Protein AF-A0A938KR65-F1 (afdb_monomer_lite)

Secondary structure (DSSP, 8-state):
--S-EEEEETTTTEEEEEEE-SSEEEEEEE----SSS--EEEEES-GGGHHHHTTTPPEEEEHHHHHHHHHTT--TT--TTTEEEEE-SPPPHHHHHHHHHHHT-TTPPP-SSEE--SS--SSTTHHHHHHHHHHHHHHGGGSS---EEEEEES--HHHHHHHHHHHHHHHHHHHHHS--S----S----SS-SEEHHHHHHH----TTS----EEEEE-SSEEEEEEE--TT-GGGGTSSTTS----HHHHHHHHHHHHHHHHHHTSS-TTSEEEEEEEEEEEEE-S---TT-EEEEEEEESS--BTTEEEEEEEEEETTEEEEEEEEEEEEEE--

Radius of gyration: 32.06 Å; chains: 1; bounding box: 65×46×86 Å

Sequence (337 aa):
LTEHFHFEDELKGTEIDLLPDSDYRVSVLIDFDSKALGRQHARMDSLSTFAKEIAPCRTFCFLHELETMYNHKLIQGGDLNNALVFIENPVAEEHWDNLRTMFGHPNLQFQNAGVLNHKDLYFDNEPARHKLLDVVGDFTLIGRRLKAHAIAHKPGHSSNAAFALAFRKFVLAQEKTKPSKPTSKSINLPSETVFDATQIMQFLPHRYPFLLVDKIVEISDQHVVGIKNVSINEGFFQGHFPGNPVMPGVLTIEALAQAGGVLCLNLMDDPGGYWTYFTRIDKVKFKGKVLPGDTLVLRLKLIEPIRRGICRMEAQAYVQDQKVVEAELMAQLVKKS

Structure (mmCIF, N/CA/C/O backbone):
data_AF-A0A938KR65-F1
#
_entry.id   AF-A0A938KR65-F1
#
loop_
_atom_site.group_PDB
_atom_site.id
_atom_site.type_symbol
_atom_site.label_atom_id
_atom_site.label_alt_id
_atom_site.label_comp_id
_atom_site.label_asym_id
_atom_site.label_entity_id
_atom_site.label_seq_id
_atom_site.pdbx_PDB_ins_code
_atom_site.Cartn_x
_atom_site.Cartn_y
_atom_site.Cartn_z
_atom_site.occupancy
_atom_site.B_iso_or_equiv
_atom_site.auth_seq_id
_atom_site.auth_comp_id
_atom_site.auth_asym_id
_atom_site.auth_atom_id
_atom_site.pdbx_PDB_model_num
ATOM 1 N N . LEU A 1 1 ? -3.914 11.256 -9.377 1.00 81.88 1 LEU A N 1
ATOM 2 C CA . LEU A 1 1 ? -3.159 12.515 -9.209 1.00 81.88 1 LEU A CA 1
ATOM 3 C C . LEU A 1 1 ? -4.174 13.650 -9.080 1.00 81.88 1 LEU A C 1
ATOM 5 O O . LEU A 1 1 ? -5.204 13.543 -9.728 1.00 81.88 1 LEU A O 1
ATOM 9 N N . THR A 1 2 ? -3.968 14.650 -8.216 1.00 81.62 2 THR A N 1
ATOM 10 C CA . THR A 1 2 ? -4.950 15.743 -7.998 1.00 81.62 2 THR A CA 1
ATOM 11 C C . THR A 1 2 ? -4.538 17.081 -8.599 1.00 81.62 2 THR A C 1
ATOM 13 O O . THR A 1 2 ? -5.393 17.932 -8.797 1.00 81.62 2 THR A O 1
ATOM 16 N N . GLU A 1 3 ? -3.257 17.260 -8.898 1.00 86.81 3 GLU A N 1
ATOM 17 C CA . GLU A 1 3 ? -2.705 18.460 -9.525 1.00 86.81 3 GLU A CA 1
ATOM 18 C C . GLU A 1 3 ? -1.660 18.061 -10.563 1.00 86.81 3 GLU A C 1
ATOM 20 O O . GLU A 1 3 ? -1.137 16.950 -10.511 1.00 86.81 3 GLU A O 1
ATOM 25 N N . HIS A 1 4 ? -1.387 18.944 -11.516 1.00 93.62 4 HIS A N 1
ATOM 26 C CA . HIS A 1 4 ? -0.359 18.722 -12.528 1.00 93.62 4 HIS A CA 1
ATOM 27 C C . HIS A 1 4 ? 1.023 18.591 -11.876 1.00 93.62 4 HIS A C 1
ATOM 29 O O . HIS A 1 4 ? 1.352 19.318 -10.939 1.00 93.62 4 HIS A O 1
ATOM 35 N N . PHE A 1 5 ? 1.814 17.636 -12.357 1.00 94.94 5 PHE A N 1
ATOM 36 C CA . PHE A 1 5 ? 3.215 17.491 -11.986 1.00 94.94 5 PHE A CA 1
ATOM 37 C C . PHE A 1 5 ? 4.060 17.472 -13.250 1.00 94.94 5 PHE A C 1
ATOM 39 O O . PHE A 1 5 ? 3.813 16.655 -14.133 1.00 94.94 5 PHE A O 1
ATOM 46 N N . HIS A 1 6 ? 5.057 18.343 -13.292 1.00 97.00 6 HIS A N 1
ATOM 47 C CA . HIS A 1 6 ? 5.957 18.506 -14.420 1.00 97.00 6 HIS A CA 1
ATOM 48 C C . HIS A 1 6 ? 7.381 18.120 -14.019 1.00 97.00 6 HIS A C 1
ATOM 50 O O . HIS A 1 6 ? 7.825 18.392 -12.898 1.00 97.00 6 HIS A O 1
ATOM 56 N N . PHE A 1 7 ? 8.088 17.481 -14.942 1.00 97.25 7 PHE A N 1
ATOM 57 C CA . PHE A 1 7 ? 9.484 17.104 -14.806 1.00 97.25 7 PHE A CA 1
ATOM 58 C C . PHE A 1 7 ? 10.212 17.345 -16.120 1.00 97.25 7 PHE A C 1
ATOM 60 O O . PHE A 1 7 ? 9.745 16.913 -17.172 1.00 97.25 7 PHE A O 1
ATOM 67 N N . GLU A 1 8 ? 11.397 17.931 -16.022 1.00 96.31 8 GLU A N 1
ATOM 68 C CA . GLU A 1 8 ? 12.258 18.218 -17.159 1.00 96.31 8 GLU A CA 1
ATOM 69 C C . GLU A 1 8 ? 13.685 17.726 -16.883 1.00 96.31 8 GLU A C 1
ATOM 71 O O . GLU A 1 8 ? 14.222 17.882 -15.783 1.00 96.31 8 GLU A O 1
ATOM 76 N N . ASP A 1 9 ? 14.290 17.112 -17.896 1.00 93.81 9 ASP A N 1
ATOM 77 C CA . ASP A 1 9 ? 15.713 16.790 -17.973 1.00 93.81 9 ASP A CA 1
ATOM 78 C C . ASP A 1 9 ? 16.316 17.608 -19.121 1.00 93.81 9 ASP A C 1
ATOM 80 O O . ASP A 1 9 ? 16.368 17.153 -20.268 1.00 93.81 9 ASP A O 1
ATOM 84 N N . GLU A 1 10 ? 16.749 18.834 -18.808 1.00 90.81 10 GLU A N 1
ATOM 85 C CA . GLU A 1 10 ? 17.265 19.816 -19.777 1.00 90.81 10 GLU A CA 1
ATOM 86 C C . GLU A 1 10 ? 18.423 19.261 -20.623 1.00 90.81 10 GLU A C 1
ATOM 88 O O . GLU A 1 10 ? 18.543 19.572 -21.806 1.00 90.81 10 GLU A O 1
ATOM 93 N N . LEU A 1 11 ? 19.262 18.392 -20.041 1.00 89.81 11 LEU A N 1
ATOM 94 C CA . LEU A 1 11 ? 20.417 17.812 -20.733 1.00 89.81 11 LEU A CA 1
ATOM 95 C C . LEU A 1 11 ? 20.002 16.877 -21.870 1.00 89.81 11 LEU A C 1
ATOM 97 O O . LEU A 1 11 ? 20.731 16.736 -22.851 1.00 89.81 11 LEU A O 1
ATOM 101 N N . LYS A 1 12 ? 18.855 16.210 -21.723 1.00 87.62 12 LYS A N 1
ATOM 102 C CA . LYS A 1 12 ? 18.331 15.250 -22.704 1.00 87.62 12 LYS A CA 1
ATOM 103 C C . LYS A 1 12 ? 17.139 15.794 -23.487 1.00 87.62 12 LYS A C 1
ATOM 105 O O . LYS A 1 12 ? 16.706 15.158 -24.448 1.00 87.62 12 LYS A O 1
ATOM 110 N N . GLY A 1 13 ? 16.623 16.959 -23.095 1.00 90.94 13 GLY A N 1
ATOM 111 C CA . GLY A 1 13 ? 15.390 17.532 -23.628 1.00 90.94 13 GLY A CA 1
ATOM 112 C C . GLY A 1 13 ? 14.172 16.646 -23.366 1.00 90.94 13 GLY A C 1
ATOM 113 O O . GLY A 1 13 ? 13.245 16.643 -24.176 1.00 90.94 13 GLY A O 1
ATOM 114 N N . THR A 1 14 ? 14.207 15.834 -22.301 1.00 94.69 14 THR A N 1
ATOM 115 C CA . THR A 1 14 ? 13.075 14.991 -21.902 1.00 94.69 14 THR A CA 1
ATOM 116 C C . THR A 1 14 ? 12.132 15.810 -21.037 1.00 94.69 14 THR A C 1
ATOM 118 O O . THR A 1 14 ? 12.554 16.378 -20.034 1.00 94.69 14 THR A O 1
ATOM 121 N N . GLU A 1 15 ? 10.850 15.786 -21.373 1.00 97.00 15 GLU A N 1
ATOM 122 C CA . GLU A 1 15 ? 9.790 16.432 -20.603 1.00 97.00 15 GLU A CA 1
ATOM 123 C C . GLU A 1 15 ? 8.719 15.393 -20.274 1.00 97.00 15 GLU A C 1
ATOM 125 O O . GLU A 1 15 ? 8.319 14.604 -21.134 1.00 97.00 15 GLU A O 1
ATOM 130 N N . ILE A 1 16 ? 8.289 15.339 -19.016 1.00 97.88 16 ILE A N 1
ATOM 131 C CA . ILE A 1 16 ? 7.252 14.419 -18.557 1.00 97.88 16 ILE A CA 1
ATOM 132 C C . ILE A 1 16 ? 6.238 15.184 -17.717 1.00 97.88 16 ILE A C 1
ATOM 134 O O . ILE A 1 16 ? 6.513 15.578 -16.582 1.00 97.88 16 ILE A O 1
ATOM 138 N N . ASP A 1 17 ? 5.026 15.284 -18.246 1.00 97.56 17 ASP A N 1
ATOM 139 C CA . ASP A 1 17 ? 3.873 15.815 -17.541 1.00 97.56 17 ASP A CA 1
ATOM 140 C C . ASP A 1 17 ? 2.977 14.688 -17.048 1.00 97.56 17 ASP A C 1
ATOM 142 O O . ASP A 1 17 ? 2.632 13.755 -17.776 1.00 97.56 17 ASP A O 1
ATOM 146 N N . LEU A 1 18 ? 2.534 14.799 -15.801 1.00 96.69 18 LEU A N 1
ATOM 147 C CA . LEU A 1 18 ? 1.406 14.040 -15.295 1.00 96.69 18 LEU A CA 1
ATOM 148 C C . LEU A 1 18 ? 0.221 14.970 -15.081 1.00 96.69 18 LEU A C 1
ATOM 150 O O . LEU A 1 18 ? 0.250 15.855 -14.224 1.00 96.69 18 LEU A O 1
ATOM 154 N N . LEU A 1 19 ? -0.859 14.704 -15.802 1.00 95.81 19 LEU A N 1
ATOM 155 C CA . LEU A 1 19 ? -2.131 15.390 -15.644 1.00 95.81 19 LEU A CA 1
ATOM 156 C C . LEU A 1 19 ? -3.096 14.540 -14.800 1.00 95.81 19 LEU A C 1
ATOM 158 O O . LEU A 1 19 ? -3.098 13.308 -14.914 1.00 95.81 19 LEU A O 1
ATOM 162 N N . PRO A 1 20 ? -3.929 15.155 -13.941 1.00 94.06 20 PRO A N 1
ATOM 163 C CA . PRO A 1 20 ? -5.003 14.453 -13.249 1.00 94.06 20 PRO A CA 1
ATOM 164 C C . PRO A 1 20 ? -5.938 13.735 -14.230 1.00 94.06 20 PRO A C 1
ATOM 166 O O . PRO A 1 20 ? -6.568 14.363 -15.074 1.00 94.06 20 PRO A O 1
ATOM 169 N N . ASP A 1 21 ? -6.059 12.418 -14.085 1.00 92.62 21 ASP A N 1
ATOM 170 C CA . ASP A 1 21 ? -7.023 11.599 -14.818 1.00 92.62 21 ASP A CA 1
ATOM 171 C C . ASP A 1 21 ? -7.549 10.499 -13.881 1.00 92.62 21 ASP A C 1
ATOM 173 O O . ASP A 1 21 ? -6.889 10.086 -12.919 1.00 92.62 21 ASP A O 1
ATOM 177 N N . SER A 1 22 ? -8.776 10.063 -14.138 1.00 89.56 22 SER A N 1
ATOM 178 C CA . SER A 1 22 ? -9.441 8.964 -13.442 1.00 89.56 22 SER A CA 1
ATOM 179 C C . SER A 1 22 ? -8.881 7.585 -13.816 1.00 89.56 22 SER A C 1
ATOM 181 O O . SER A 1 22 ? -8.959 6.665 -12.991 1.00 89.56 22 SER A O 1
ATOM 183 N N . ASP A 1 23 ? -8.286 7.463 -15.008 1.00 91.81 23 ASP A N 1
ATOM 184 C CA . ASP A 1 23 ? -7.662 6.242 -15.527 1.00 91.81 23 ASP A CA 1
ATOM 185 C C . ASP A 1 23 ? -6.138 6.411 -15.707 1.00 91.81 23 ASP A C 1
ATOM 187 O O . ASP A 1 23 ? -5.579 7.489 -15.490 1.00 91.81 23 ASP A O 1
ATOM 191 N N . TYR A 1 24 ? -5.439 5.328 -16.051 1.00 94.94 24 TYR A N 1
ATOM 192 C CA . TYR A 1 24 ? -4.025 5.356 -16.415 1.00 94.94 24 TYR A CA 1
ATOM 193 C C . TYR A 1 24 ? -3.867 5.489 -17.928 1.00 94.94 24 TYR A C 1
ATOM 195 O O . TYR A 1 24 ? -4.094 4.531 -18.672 1.00 94.94 24 TYR A O 1
ATOM 203 N N . ARG A 1 25 ? -3.444 6.677 -18.364 1.00 97.12 25 ARG A N 1
ATOM 204 C CA . ARG A 1 25 ? -3.176 6.993 -19.769 1.00 97.12 25 ARG A CA 1
ATOM 205 C C . ARG A 1 25 ? -1.721 7.354 -19.959 1.00 97.12 25 ARG A C 1
ATOM 207 O O . ARG A 1 25 ? -1.133 8.016 -19.107 1.00 97.12 25 ARG A O 1
ATOM 214 N N . VAL A 1 26 ? -1.154 6.960 -21.090 1.00 98.00 26 VAL A N 1
ATOM 215 C CA . VAL A 1 26 ? 0.221 7.312 -21.452 1.00 98.00 26 VAL A CA 1
ATOM 216 C C . VAL A 1 26 ? 0.241 7.785 -22.895 1.00 98.00 26 VAL A C 1
ATOM 218 O O . VAL A 1 26 ? -0.332 7.148 -23.776 1.00 98.00 26 VAL A O 1
ATOM 221 N N . SER A 1 27 ? 0.875 8.920 -23.142 1.00 98.31 27 SER A N 1
ATOM 222 C CA . SER A 1 27 ? 1.167 9.455 -24.465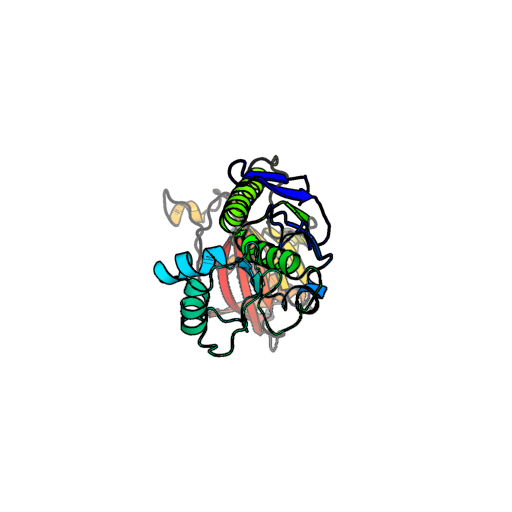 1.00 98.31 27 SER A CA 1
ATOM 223 C C . SER A 1 27 ? 2.658 9.710 -24.550 1.00 98.31 27 SER A C 1
ATOM 225 O O . SER A 1 27 ? 3.239 10.316 -23.656 1.00 98.31 27 SER A O 1
ATOM 227 N N . VAL A 1 28 ? 3.278 9.209 -25.607 1.00 98.06 28 VAL A N 1
ATOM 228 C CA . VAL A 1 28 ? 4.705 9.356 -25.857 1.00 98.06 28 VAL A CA 1
ATOM 229 C C . VAL A 1 28 ? 4.893 10.047 -27.191 1.00 98.06 28 VAL A C 1
ATOM 231 O O . VAL A 1 28 ? 4.309 9.630 -28.192 1.00 98.06 28 VAL A O 1
ATOM 234 N N . LEU A 1 29 ? 5.729 11.080 -27.197 1.00 97.06 29 LEU A N 1
ATOM 235 C CA . LEU A 1 29 ? 6.252 11.709 -28.398 1.00 97.06 29 LEU A CA 1
ATOM 236 C C . LEU A 1 29 ? 7.754 11.457 -28.454 1.00 97.06 29 LEU A C 1
ATOM 238 O O . LEU A 1 29 ? 8.488 11.817 -27.535 1.00 97.06 29 LEU A O 1
ATOM 242 N N . ILE A 1 30 ? 8.209 10.846 -29.541 1.00 94.62 30 ILE A N 1
ATOM 243 C CA . ILE A 1 30 ? 9.630 10.633 -29.806 1.00 94.62 30 ILE A CA 1
ATOM 244 C C . ILE A 1 30 ? 10.087 11.529 -30.948 1.00 94.62 30 ILE A C 1
ATOM 246 O O . ILE A 1 30 ? 9.367 11.733 -31.927 1.00 94.62 30 ILE A O 1
ATOM 250 N N . ASP A 1 31 ? 11.298 12.049 -30.809 1.00 90.62 31 ASP A N 1
ATOM 251 C CA . ASP A 1 31 ? 11.992 12.814 -31.835 1.00 90.62 31 ASP A CA 1
ATOM 252 C C . ASP A 1 31 ? 13.490 12.543 -31.681 1.00 90.62 31 ASP A C 1
ATOM 254 O O . ASP A 1 31 ? 14.117 13.016 -30.731 1.00 90.62 31 ASP A O 1
ATOM 258 N N . PHE A 1 32 ? 14.020 11.717 -32.580 1.00 84.69 32 PHE A N 1
ATOM 259 C CA . PHE A 1 32 ? 15.417 11.283 -32.583 1.00 84.69 32 PHE A CA 1
ATOM 260 C C . PHE A 1 32 ? 16.311 12.168 -33.459 1.00 84.69 32 PHE A C 1
ATOM 262 O O . PHE A 1 32 ? 17.468 11.819 -33.649 1.00 84.69 32 PHE A O 1
ATOM 269 N N . ASP A 1 33 ? 15.783 13.274 -34.007 1.00 82.25 33 ASP A N 1
ATOM 270 C CA . ASP A 1 33 ? 16.482 14.118 -34.993 1.00 82.25 33 ASP A CA 1
ATOM 271 C C . ASP A 1 33 ? 17.103 13.297 -36.143 1.00 82.25 33 ASP A C 1
ATOM 273 O O . ASP A 1 33 ? 18.178 13.593 -36.658 1.00 82.25 33 ASP A O 1
ATOM 277 N N . SER A 1 34 ? 16.419 12.212 -36.523 1.00 83.19 34 SER A N 1
ATOM 278 C CA . SER A 1 34 ? 16.922 11.238 -37.482 1.00 83.19 34 SER A CA 1
ATOM 279 C C . SER A 1 34 ? 16.187 11.321 -38.810 1.00 83.19 34 SER A C 1
ATOM 281 O O . SER A 1 34 ? 14.964 11.469 -38.871 1.00 83.19 34 SER A O 1
ATOM 283 N N . LYS A 1 35 ? 16.932 11.134 -39.903 1.00 79.75 35 LYS A N 1
ATOM 284 C CA . LYS A 1 35 ? 16.353 11.005 -41.251 1.00 79.75 35 LYS A CA 1
ATOM 285 C C . LYS A 1 35 ? 15.607 9.685 -41.444 1.00 79.75 35 LYS A C 1
ATOM 287 O O . LYS A 1 35 ? 14.688 9.626 -42.255 1.00 79.75 35 LYS A O 1
ATOM 292 N N . ALA A 1 36 ? 16.011 8.637 -40.723 1.00 81.81 36 ALA A N 1
ATOM 293 C CA . ALA A 1 36 ? 15.408 7.309 -40.818 1.00 81.81 36 ALA A CA 1
ATOM 294 C C . ALA A 1 36 ? 14.208 7.141 -39.881 1.00 81.81 36 ALA A C 1
ATOM 296 O O . ALA A 1 36 ? 13.259 6.435 -40.219 1.00 81.81 36 ALA A O 1
ATOM 297 N N . LEU A 1 37 ? 14.239 7.804 -38.721 1.00 85.88 37 LEU A N 1
ATOM 298 C CA . LEU A 1 37 ? 13.161 7.770 -37.741 1.00 85.88 37 LEU A CA 1
ATOM 299 C C . LEU A 1 37 ? 12.679 9.190 -37.439 1.00 85.88 37 LEU A C 1
ATOM 301 O O . LEU A 1 37 ? 13.224 9.889 -36.585 1.00 85.88 37 LEU A O 1
ATOM 305 N N . GLY A 1 38 ? 11.635 9.598 -38.160 1.00 85.88 38 GLY A N 1
ATOM 306 C CA . GLY A 1 38 ? 10.984 10.885 -37.946 1.00 85.88 38 GLY A CA 1
ATOM 307 C C . GLY A 1 38 ? 10.236 10.963 -36.614 1.00 85.88 38 GLY A C 1
ATOM 308 O O . GLY A 1 38 ? 10.169 10.009 -35.836 1.00 85.88 38 GLY A O 1
ATOM 309 N N . ARG A 1 39 ? 9.610 12.116 -36.371 1.00 92.62 39 ARG A N 1
ATOM 310 C CA . ARG A 1 39 ? 8.759 12.322 -35.195 1.00 92.62 39 ARG A CA 1
ATOM 311 C C . ARG A 1 39 ? 7.589 11.352 -35.207 1.00 92.62 39 ARG A C 1
ATOM 313 O O . ARG A 1 39 ? 6.842 11.287 -36.182 1.00 92.62 39 ARG A O 1
ATOM 320 N N . GLN A 1 40 ? 7.401 10.643 -34.104 1.00 95.19 40 GLN A N 1
ATOM 321 C CA . GLN A 1 40 ? 6.292 9.711 -33.947 1.00 95.19 40 GLN A CA 1
ATOM 322 C C . GLN A 1 40 ? 5.606 9.913 -32.604 1.00 95.19 40 GLN A C 1
ATOM 324 O O . GLN A 1 40 ? 6.202 10.361 -31.625 1.00 95.19 40 GLN A O 1
ATOM 329 N N . HIS A 1 41 ? 4.332 9.541 -32.570 1.00 96.62 41 HIS A N 1
ATOM 330 C CA . HIS A 1 41 ? 3.504 9.596 -31.381 1.00 96.62 41 HIS A CA 1
ATOM 331 C C . HIS A 1 41 ? 2.822 8.247 -31.156 1.00 96.62 41 HIS A C 1
ATOM 333 O O . HIS A 1 41 ? 2.364 7.605 -32.106 1.00 96.62 41 HIS A O 1
ATOM 339 N N . ALA A 1 42 ? 2.721 7.835 -29.897 1.00 97.81 42 ALA A N 1
ATOM 340 C CA . ALA A 1 42 ? 1.938 6.685 -29.469 1.00 97.81 42 ALA A CA 1
ATOM 341 C C . ALA A 1 42 ? 1.123 7.039 -28.226 1.00 97.81 42 ALA A C 1
ATOM 343 O O . ALA A 1 42 ? 1.581 7.779 -27.359 1.00 97.81 42 ALA A O 1
ATOM 344 N N . ARG A 1 43 ? -0.081 6.476 -28.126 1.00 97.50 43 ARG A N 1
ATOM 345 C CA . ARG A 1 43 ? -0.983 6.691 -26.997 1.00 97.50 43 ARG A CA 1
ATOM 346 C C . ARG A 1 43 ? -1.643 5.387 -26.578 1.00 97.50 43 ARG A C 1
ATOM 348 O O . ARG A 1 43 ? -2.027 4.584 -27.423 1.00 97.50 43 ARG A O 1
ATOM 355 N N . MET A 1 44 ? -1.787 5.222 -25.270 1.00 97.19 44 MET A N 1
ATOM 356 C CA . MET A 1 44 ? -2.557 4.169 -24.623 1.00 97.19 44 MET A CA 1
ATOM 357 C C . MET A 1 44 ? -3.573 4.831 -23.691 1.00 97.19 44 MET A C 1
ATOM 359 O O . MET A 1 44 ? -3.191 5.524 -22.747 1.00 97.19 44 MET A O 1
ATOM 363 N N . ASP A 1 45 ? -4.861 4.621 -23.962 1.00 93.62 45 ASP A N 1
ATOM 364 C CA . ASP A 1 45 ? -5.966 5.209 -23.190 1.00 93.62 45 ASP A CA 1
ATOM 365 C C . ASP A 1 45 ? -6.386 4.384 -21.973 1.00 93.62 45 ASP A C 1
ATOM 367 O O . ASP A 1 45 ? -7.072 4.894 -21.089 1.00 93.62 45 ASP A O 1
ATOM 371 N N . SER A 1 46 ? -6.013 3.106 -21.944 1.00 92.44 46 SER A N 1
ATOM 372 C CA . SER A 1 46 ? -6.299 2.200 -20.840 1.00 92.44 46 SER A CA 1
ATOM 373 C C . SER A 1 46 ? -5.298 1.054 -20.836 1.00 92.44 46 SER A C 1
ATOM 375 O O . SER A 1 46 ? -4.928 0.531 -21.886 1.00 92.44 46 SER A O 1
ATOM 377 N N . LEU A 1 47 ? -4.924 0.585 -19.645 1.00 92.12 47 LEU A N 1
ATOM 378 C CA . LEU A 1 47 ? -4.048 -0.580 -19.495 1.00 92.12 47 LEU A CA 1
ATOM 379 C C . LEU A 1 47 ? -4.663 -1.867 -20.084 1.00 92.12 47 LEU A C 1
ATOM 381 O O . LEU A 1 47 ? -3.944 -2.819 -20.374 1.00 92.12 47 LEU A O 1
ATOM 385 N N . SER A 1 48 ? -5.983 -1.901 -20.289 1.00 94.50 48 SER A N 1
ATOM 386 C CA . SER A 1 48 ? -6.679 -3.036 -20.910 1.00 94.50 48 SER A CA 1
ATOM 387 C C . SER A 1 48 ? -6.226 -3.323 -22.349 1.00 94.50 48 SER A C 1
ATOM 389 O O . SER A 1 48 ? -6.247 -4.483 -22.761 1.00 94.50 48 SER A O 1
ATOM 391 N N . THR A 1 49 ? -5.762 -2.315 -23.099 1.00 94.75 49 THR A N 1
ATOM 392 C CA . THR A 1 49 ? -5.273 -2.499 -24.478 1.00 94.75 49 THR A CA 1
ATOM 393 C C . THR A 1 49 ? -3.777 -2.815 -24.555 1.00 94.75 49 THR A C 1
ATOM 395 O O . THR A 1 49 ? -3.297 -3.225 -25.613 1.00 94.75 49 THR A O 1
ATOM 398 N N . PHE A 1 50 ? -3.043 -2.721 -23.437 1.00 96.38 50 PHE A N 1
ATOM 399 C CA . PHE A 1 50 ? -1.583 -2.880 -23.378 1.00 96.38 50 PHE A CA 1
ATOM 400 C C . PHE A 1 50 ? -1.089 -4.167 -24.048 1.00 96.38 50 PHE A C 1
ATOM 402 O O . PHE A 1 50 ? -0.200 -4.125 -24.897 1.00 96.38 50 PHE A O 1
ATOM 409 N N . ALA A 1 51 ? -1.691 -5.309 -23.700 1.00 97.19 51 ALA A N 1
ATOM 410 C CA . ALA A 1 51 ? -1.254 -6.618 -24.185 1.00 97.19 51 ALA A CA 1
ATOM 411 C C . ALA A 1 51 ? -1.365 -6.761 -25.712 1.00 97.19 51 ALA A C 1
ATOM 413 O O . ALA A 1 51 ? -0.568 -7.466 -26.323 1.00 97.19 51 ALA A O 1
ATOM 414 N N . LYS A 1 52 ? -2.347 -6.092 -26.323 1.00 96.06 52 LYS A N 1
ATOM 415 C CA . LYS A 1 52 ? -2.615 -6.174 -27.762 1.00 96.06 52 LYS A CA 1
ATOM 416 C C . LYS A 1 52 ? -1.854 -5.111 -28.551 1.00 96.06 52 LYS A C 1
ATOM 418 O O . LYS A 1 52 ? -1.383 -5.389 -29.646 1.00 96.06 52 LYS A O 1
ATOM 423 N N . GLU A 1 53 ? -1.773 -3.896 -28.019 1.00 95.88 53 GLU A N 1
ATOM 424 C CA . GLU A 1 53 ? -1.374 -2.716 -28.793 1.00 95.88 53 GLU A CA 1
ATOM 425 C C . GLU A 1 53 ? 0.028 -2.198 -28.473 1.00 95.88 53 GLU A C 1
ATOM 427 O O . GLU A 1 53 ? 0.572 -1.426 -29.259 1.00 95.88 53 GLU A O 1
ATOM 432 N N . ILE A 1 54 ? 0.600 -2.577 -27.326 1.00 97.50 54 ILE A N 1
ATOM 433 C CA . ILE A 1 54 ? 1.882 -2.047 -26.841 1.00 97.50 54 ILE A CA 1
ATOM 434 C C . ILE A 1 54 ? 2.892 -3.176 -26.639 1.00 97.50 54 ILE A C 1
ATOM 436 O O . ILE A 1 54 ? 3.985 -3.115 -27.194 1.00 97.50 54 ILE A O 1
ATOM 440 N N . ALA A 1 55 ? 2.515 -4.232 -25.914 1.00 96.69 55 ALA A N 1
ATOM 441 C CA . ALA A 1 55 ? 3.405 -5.337 -25.549 1.00 96.69 55 ALA A CA 1
ATOM 442 C C . ALA A 1 55 ? 4.154 -6.018 -26.721 1.00 96.69 55 ALA A C 1
ATOM 444 O O . ALA A 1 55 ? 5.294 -6.422 -26.504 1.00 96.69 55 ALA A O 1
ATOM 445 N N . PRO A 1 56 ? 3.591 -6.146 -27.943 1.00 94.69 56 PRO A N 1
ATOM 446 C CA . PRO A 1 56 ? 4.310 -6.762 -29.065 1.00 94.69 56 PRO A CA 1
ATOM 447 C C . PRO A 1 56 ? 5.443 -5.908 -29.663 1.00 94.69 56 PRO A C 1
ATOM 449 O O . PRO A 1 56 ? 6.218 -6.425 -30.465 1.00 94.69 56 PRO A O 1
ATOM 452 N N . CYS A 1 57 ? 5.527 -4.614 -29.329 1.00 94.62 57 CYS A N 1
ATOM 453 C CA . CYS A 1 57 ? 6.428 -3.670 -29.993 1.00 94.62 57 CYS A CA 1
ATOM 454 C C . CYS A 1 57 ? 7.889 -3.893 -29.581 1.00 94.62 57 CYS A C 1
ATOM 456 O O . CYS A 1 57 ? 8.251 -3.755 -28.407 1.00 94.62 57 CYS A O 1
ATOM 458 N N . ARG A 1 58 ? 8.733 -4.220 -30.561 1.00 93.69 58 ARG A N 1
ATOM 459 C CA . ARG A 1 58 ? 10.141 -4.578 -30.356 1.00 93.69 58 ARG A CA 1
ATOM 460 C C . ARG A 1 58 ? 11.002 -3.364 -30.040 1.00 93.69 58 ARG A C 1
ATOM 462 O O . ARG A 1 58 ? 10.694 -2.238 -30.427 1.00 93.69 58 ARG A O 1
ATOM 469 N N . THR A 1 59 ? 12.121 -3.633 -29.369 1.00 93.50 59 THR A N 1
ATOM 470 C CA . THR A 1 59 ? 13.167 -2.629 -29.173 1.00 93.50 59 THR A CA 1
ATOM 471 C C . THR A 1 59 ? 13.822 -2.256 -30.493 1.00 93.50 59 THR A C 1
ATOM 473 O O . THR A 1 59 ? 13.669 -2.970 -31.486 1.00 93.50 59 THR A O 1
ATOM 476 N N . PHE A 1 60 ? 14.533 -1.134 -30.519 1.00 92.50 60 PHE A N 1
ATOM 477 C CA . PHE A 1 60 ? 15.174 -0.644 -31.727 1.00 92.50 60 PHE A CA 1
ATOM 478 C C . PHE A 1 60 ? 16.478 0.094 -31.437 1.00 92.50 60 PHE A C 1
ATOM 480 O O . PHE A 1 60 ? 16.679 0.609 -30.337 1.00 92.50 60 PHE A O 1
ATOM 487 N N . CYS A 1 61 ? 17.342 0.159 -32.443 1.00 91.00 61 CYS A N 1
ATOM 488 C CA . CYS A 1 61 ? 18.592 0.912 -32.419 1.00 91.00 61 CYS A CA 1
ATOM 489 C C . CYS A 1 61 ? 18.950 1.422 -33.819 1.00 91.00 61 CYS A C 1
ATOM 491 O O . CYS A 1 61 ? 18.348 1.012 -34.821 1.00 91.00 61 CYS A O 1
ATOM 493 N N . PHE A 1 62 ? 19.946 2.305 -33.894 1.00 89.75 62 PHE A N 1
ATOM 494 C CA . PHE A 1 62 ? 20.509 2.735 -35.167 1.00 89.75 62 PHE A CA 1
ATOM 495 C C . PHE A 1 62 ? 21.724 1.889 -35.549 1.00 89.75 62 PHE A C 1
ATOM 497 O O . PHE A 1 62 ? 22.542 1.514 -34.709 1.00 89.75 62 PHE A O 1
ATOM 504 N N . LEU A 1 63 ? 21.871 1.611 -36.847 1.00 88.12 63 LEU A N 1
ATOM 505 C CA . LEU A 1 63 ? 22.941 0.759 -37.373 1.00 88.12 63 LEU A CA 1
ATOM 506 C C . LEU A 1 63 ? 24.339 1.266 -36.981 1.00 88.12 63 LEU A C 1
ATOM 508 O O . LEU A 1 63 ? 25.209 0.469 -36.647 1.00 88.12 63 LEU A O 1
ATOM 512 N N . HIS A 1 64 ? 24.540 2.586 -36.971 1.00 85.44 64 HIS A N 1
ATOM 513 C CA . HIS A 1 64 ? 25.829 3.206 -36.654 1.00 85.44 64 HIS A CA 1
ATOM 514 C C . HIS A 1 64 ? 26.243 3.049 -35.176 1.00 85.44 64 HIS A C 1
ATOM 516 O O . HIS A 1 64 ? 27.413 3.228 -34.844 1.00 85.44 64 HIS A O 1
ATOM 522 N N . GLU A 1 65 ? 25.312 2.704 -34.280 1.00 85.75 65 GLU A N 1
ATOM 523 C CA . GLU A 1 65 ? 25.591 2.491 -32.853 1.00 85.75 65 GLU A CA 1
ATOM 524 C C . GLU A 1 65 ? 26.065 1.058 -32.569 1.00 85.75 65 GLU A C 1
ATOM 526 O O . GLU A 1 65 ? 26.781 0.809 -31.595 1.00 85.75 65 GLU A O 1
ATOM 531 N N . LEU A 1 66 ? 25.688 0.106 -33.428 1.00 85.50 66 LEU A N 1
ATOM 532 C CA . LEU A 1 66 ? 25.813 -1.325 -33.161 1.00 85.50 66 LEU A CA 1
ATOM 533 C C . LEU A 1 66 ? 27.254 -1.797 -32.999 1.00 85.50 66 LEU A C 1
ATOM 535 O O . LEU A 1 66 ? 27.554 -2.478 -32.020 1.00 85.50 66 LEU A O 1
ATOM 539 N N . GLU A 1 67 ? 28.151 -1.419 -33.910 1.00 80.75 67 GLU A N 1
ATOM 540 C CA . GLU A 1 67 ? 29.560 -1.826 -33.832 1.00 80.75 67 GLU A CA 1
ATOM 541 C C . GLU A 1 67 ? 30.207 -1.321 -32.540 1.00 80.75 67 GLU A C 1
ATOM 543 O O . GLU A 1 67 ? 30.895 -2.066 -31.838 1.00 80.75 67 GLU A O 1
ATOM 548 N N . THR A 1 68 ? 29.924 -0.068 -32.172 1.00 85.38 68 THR A N 1
ATOM 549 C CA . THR A 1 68 ? 30.427 0.527 -30.930 1.00 85.38 68 THR A CA 1
ATOM 550 C C . THR A 1 68 ? 29.904 -0.235 -29.716 1.00 85.38 68 THR A C 1
ATOM 552 O O . THR A 1 68 ? 30.684 -0.573 -28.824 1.00 85.38 68 THR A O 1
ATOM 555 N N . MET A 1 69 ? 28.607 -0.545 -29.666 1.00 87.25 69 MET A N 1
ATOM 556 C CA . MET A 1 69 ? 28.017 -1.305 -28.560 1.00 87.25 69 MET A CA 1
ATOM 557 C C . MET A 1 69 ? 28.588 -2.727 -28.476 1.00 87.25 69 MET A C 1
ATOM 559 O O . MET A 1 69 ? 28.948 -3.180 -27.387 1.00 87.25 69 MET A O 1
ATOM 563 N N . TYR A 1 70 ? 28.735 -3.411 -29.611 1.00 83.25 70 TYR A N 1
ATOM 564 C CA . TYR A 1 70 ? 29.282 -4.763 -29.680 1.00 83.25 70 TYR A CA 1
ATOM 565 C C . TYR A 1 70 ? 30.740 -4.824 -29.211 1.00 83.25 70 TYR A C 1
ATOM 567 O O . TYR A 1 70 ? 31.091 -5.677 -28.393 1.00 83.25 70 TYR A O 1
ATOM 575 N N . ASN A 1 71 ? 31.572 -3.867 -29.635 1.00 83.88 71 ASN A N 1
ATOM 576 C CA . ASN A 1 71 ? 32.971 -3.758 -29.208 1.00 83.88 71 ASN A CA 1
ATOM 577 C C . ASN A 1 71 ? 33.106 -3.511 -27.695 1.00 83.88 71 ASN A C 1
ATOM 579 O O . ASN A 1 71 ? 34.037 -4.010 -27.062 1.00 83.88 71 ASN A O 1
ATOM 583 N N . HIS A 1 72 ? 32.138 -2.820 -27.085 1.00 89.81 72 HIS A N 1
ATOM 584 C CA . HIS A 1 72 ? 32.036 -2.662 -25.629 1.00 89.81 72 HIS A CA 1
ATOM 585 C C . HIS A 1 72 ? 31.405 -3.870 -24.916 1.00 89.81 72 HIS A C 1
ATOM 587 O O . HIS A 1 72 ? 31.093 -3.790 -23.727 1.00 89.81 72 HIS A O 1
ATOM 593 N N . LYS A 1 73 ? 31.230 -5.003 -25.610 1.00 88.81 73 LYS A N 1
ATOM 594 C CA . LYS A 1 73 ? 30.588 -6.228 -25.107 1.00 88.81 73 LYS A CA 1
ATOM 595 C C . LYS A 1 73 ? 29.134 -6.028 -24.664 1.00 88.81 73 LYS A C 1
ATOM 597 O O . LYS A 1 73 ? 28.618 -6.801 -23.857 1.00 88.81 73 LYS A O 1
ATOM 602 N N . LEU A 1 74 ? 28.457 -5.008 -25.191 1.00 86.12 74 LEU A N 1
ATOM 603 C CA . LEU A 1 74 ? 27.012 -4.833 -25.056 1.00 86.12 74 LEU A CA 1
ATOM 604 C C . LEU A 1 74 ? 26.304 -5.602 -26.180 1.00 86.12 74 LEU A C 1
ATOM 606 O O . LEU A 1 74 ? 26.953 -6.080 -27.108 1.00 86.12 74 LEU A O 1
ATOM 610 N N . ILE A 1 75 ? 24.978 -5.756 -26.078 1.00 85.38 75 ILE A N 1
ATOM 611 C CA . ILE A 1 75 ? 24.103 -6.319 -27.130 1.00 85.38 75 ILE A CA 1
ATOM 612 C C . ILE A 1 75 ? 24.543 -7.682 -27.708 1.00 85.38 75 ILE A C 1
ATOM 614 O O . ILE A 1 75 ? 24.210 -8.015 -28.838 1.00 85.38 75 ILE A O 1
ATOM 618 N N . GLN A 1 76 ? 25.246 -8.508 -26.926 1.00 84.94 76 GLN A N 1
ATOM 619 C CA . GLN A 1 76 ? 25.834 -9.780 -27.384 1.00 84.94 76 GLN A CA 1
ATOM 620 C C . GLN A 1 76 ? 24.806 -10.836 -27.835 1.00 84.94 76 GLN A C 1
ATOM 622 O O . GLN A 1 76 ? 25.173 -11.817 -28.469 1.00 84.94 76 GLN A O 1
ATOM 627 N N . GLY A 1 77 ? 23.527 -10.655 -27.491 1.00 84.12 77 GLY A N 1
ATOM 628 C CA . GLY A 1 77 ? 22.409 -11.475 -27.975 1.00 84.12 77 GLY A CA 1
ATOM 629 C C . GLY A 1 77 ? 21.474 -10.741 -28.943 1.00 84.12 77 GLY A C 1
ATOM 630 O O . GLY A 1 77 ? 20.355 -11.201 -29.167 1.00 84.12 77 GLY A O 1
ATOM 631 N N . GLY A 1 78 ? 21.873 -9.568 -29.443 1.00 82.88 78 GLY A N 1
ATOM 632 C CA . GLY A 1 78 ? 21.088 -8.784 -30.393 1.00 82.88 78 GLY A CA 1
ATOM 633 C C . GLY A 1 78 ? 21.013 -9.477 -31.752 1.00 82.88 78 GLY A C 1
ATOM 634 O O . GLY A 1 78 ? 22.024 -9.927 -32.277 1.00 82.88 78 GLY A O 1
ATOM 635 N N . ASP A 1 79 ? 19.811 -9.561 -32.315 1.00 83.69 79 ASP A N 1
ATOM 636 C CA . ASP A 1 79 ? 19.546 -10.195 -33.607 1.00 83.69 79 ASP A CA 1
ATOM 637 C C . ASP A 1 79 ? 18.396 -9.467 -34.322 1.00 83.69 79 ASP A C 1
ATOM 639 O O . ASP A 1 79 ? 17.522 -8.866 -33.690 1.00 83.69 79 ASP A O 1
ATOM 643 N N . LEU A 1 80 ? 18.337 -9.568 -35.651 1.00 83.44 80 LEU A N 1
ATOM 644 C CA . LEU A 1 80 ? 17.269 -8.959 -36.456 1.00 83.44 80 LEU A CA 1
ATOM 645 C C . LEU A 1 80 ? 15.869 -9.536 -36.159 1.00 83.44 80 LEU A C 1
ATOM 647 O O . LEU A 1 80 ? 14.854 -8.989 -36.596 1.00 83.44 80 LEU A O 1
ATOM 651 N N . ASN A 1 81 ? 15.766 -10.637 -35.415 1.00 82.00 81 ASN A N 1
ATOM 652 C CA . ASN A 1 81 ? 14.496 -11.171 -34.934 1.00 82.00 81 ASN A CA 1
ATOM 653 C C . ASN A 1 81 ? 13.999 -10.518 -33.641 1.00 82.00 81 ASN A C 1
ATOM 655 O O . ASN A 1 81 ? 12.800 -10.617 -33.366 1.00 82.00 81 ASN A O 1
ATOM 659 N N . ASN A 1 82 ? 14.876 -9.890 -32.851 1.00 85.12 82 ASN A N 1
ATOM 660 C CA . ASN A 1 82 ? 14.540 -9.371 -31.522 1.00 85.12 82 ASN A CA 1
ATOM 661 C C . ASN A 1 82 ? 14.622 -7.840 -31.396 1.00 85.12 82 ASN A C 1
ATOM 663 O O . ASN A 1 82 ? 13.988 -7.290 -30.494 1.00 85.12 82 ASN A O 1
ATOM 667 N N . ALA A 1 83 ? 15.300 -7.155 -32.320 1.00 88.75 83 ALA A N 1
ATOM 668 C CA . ALA A 1 83 ? 15.384 -5.697 -32.359 1.00 88.75 83 ALA A 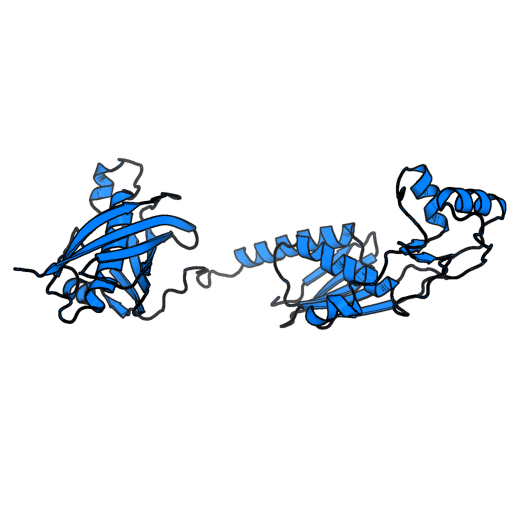CA 1
ATOM 669 C C . ALA A 1 83 ? 15.229 -5.158 -33.784 1.00 88.75 83 ALA A C 1
ATOM 671 O O . ALA A 1 83 ? 15.708 -5.769 -34.739 1.00 88.75 83 ALA A O 1
ATOM 672 N N . LEU A 1 84 ? 14.577 -4.006 -33.926 1.00 90.62 84 LEU A N 1
ATOM 673 C CA . LEU A 1 84 ? 14.525 -3.242 -35.170 1.00 90.62 84 LEU A CA 1
ATOM 674 C C . LEU A 1 84 ? 15.815 -2.438 -35.352 1.00 90.62 84 LEU A C 1
ATOM 676 O O . LEU A 1 84 ? 16.260 -1.766 -34.425 1.00 90.62 84 LEU A O 1
ATOM 680 N N . VAL A 1 85 ? 16.399 -2.468 -36.545 1.00 90.06 85 VAL A N 1
ATOM 681 C CA . VAL A 1 85 ? 17.659 -1.772 -36.831 1.00 90.06 85 VAL A CA 1
ATOM 682 C C . VAL A 1 85 ? 17.434 -0.751 -37.939 1.00 90.06 85 VAL A C 1
ATOM 684 O O . VAL A 1 85 ? 17.134 -1.116 -39.076 1.00 90.06 85 VAL A O 1
ATOM 687 N N . PHE A 1 86 ? 17.571 0.531 -37.603 1.00 89.56 86 PHE A N 1
ATOM 688 C CA . PHE A 1 86 ? 17.357 1.647 -38.524 1.00 89.56 86 PHE A CA 1
ATOM 689 C C . PHE A 1 86 ? 18.667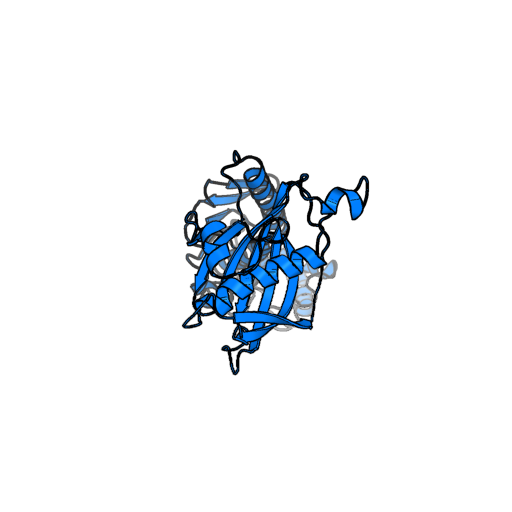 2.100 -39.175 1.00 89.56 86 PHE A C 1
ATOM 691 O O . PHE A 1 86 ? 19.666 2.355 -38.500 1.00 89.56 86 PHE A O 1
ATOM 698 N N . ILE A 1 87 ? 18.651 2.241 -40.498 1.00 87.94 87 ILE A N 1
ATOM 699 C CA . ILE A 1 87 ? 19.778 2.697 -41.311 1.00 87.94 87 ILE A CA 1
ATOM 700 C C . ILE A 1 87 ? 19.578 4.177 -41.623 1.00 87.94 87 ILE A C 1
ATOM 702 O O . ILE A 1 87 ? 18.740 4.544 -42.447 1.00 87.94 87 ILE A O 1
ATOM 706 N N . GLU A 1 88 ? 20.351 5.020 -40.945 1.00 81.44 88 GLU A N 1
ATOM 707 C CA . GLU A 1 88 ? 20.304 6.474 -41.113 1.00 81.44 88 GLU A CA 1
ATOM 708 C C . GLU A 1 88 ? 21.252 6.989 -42.197 1.00 81.44 88 GLU A C 1
ATOM 710 O O . GLU A 1 88 ? 20.880 7.857 -42.986 1.00 81.44 88 GLU A O 1
ATOM 715 N N . ASN A 1 89 ? 22.470 6.448 -42.226 1.00 80.62 89 ASN A N 1
ATOM 716 C CA . ASN A 1 89 ? 23.513 6.832 -43.164 1.00 80.62 89 ASN A CA 1
ATOM 717 C C . ASN A 1 89 ? 23.987 5.593 -43.935 1.00 80.62 89 ASN A C 1
ATOM 719 O O . ASN A 1 89 ? 24.040 4.509 -43.345 1.00 80.62 89 ASN A O 1
ATOM 723 N N . PRO A 1 90 ? 24.374 5.742 -45.215 1.00 76.62 90 PRO A N 1
ATOM 724 C CA . PRO A 1 90 ? 25.010 4.667 -45.960 1.00 76.62 90 PRO A CA 1
ATOM 725 C C . PRO A 1 90 ? 26.261 4.176 -45.231 1.00 76.62 90 PRO A C 1
ATOM 727 O O . PRO A 1 90 ? 27.108 4.968 -44.815 1.00 76.62 90 PRO A O 1
ATOM 730 N N . VAL A 1 91 ? 26.372 2.861 -45.088 1.00 76.94 91 VAL A N 1
ATOM 731 C CA . VAL A 1 91 ? 27.507 2.199 -44.443 1.00 76.94 91 VAL A CA 1
ATOM 732 C C . VAL A 1 91 ? 28.451 1.687 -45.528 1.00 76.94 91 VAL A C 1
ATOM 734 O O . VAL A 1 91 ? 27.993 1.071 -46.487 1.00 76.94 91 VAL A O 1
ATOM 737 N N . ALA A 1 92 ? 29.755 1.951 -45.396 1.00 78.56 92 ALA A N 1
ATOM 738 C CA . ALA A 1 92 ? 30.770 1.471 -46.338 1.00 78.56 92 ALA A CA 1
ATOM 739 C C . ALA A 1 92 ? 30.771 -0.066 -46.433 1.00 78.56 92 ALA A C 1
ATOM 741 O O . ALA A 1 92 ? 30.527 -0.741 -45.435 1.00 78.56 92 ALA A O 1
ATOM 742 N N . GLU A 1 93 ? 31.074 -0.618 -47.614 1.00 75.50 93 GLU A N 1
ATOM 743 C CA . GLU A 1 93 ? 31.034 -2.070 -47.872 1.00 75.50 93 GLU A CA 1
ATOM 744 C C . GLU A 1 93 ? 31.855 -2.895 -46.867 1.00 75.50 93 GLU A C 1
ATOM 746 O O . GLU A 1 93 ? 31.400 -3.949 -46.438 1.00 75.50 93 GLU A O 1
ATOM 751 N N . GLU A 1 94 ? 33.001 -2.385 -46.411 1.00 76.69 94 GLU A N 1
ATOM 752 C CA . GLU A 1 94 ? 33.877 -3.052 -45.433 1.00 76.69 94 GLU A CA 1
ATOM 753 C C . GLU A 1 94 ? 33.196 -3.312 -44.074 1.00 76.69 94 GLU A C 1
ATOM 755 O O . GLU A 1 94 ? 33.406 -4.353 -43.453 1.00 76.69 94 GLU A O 1
ATOM 760 N N . HIS A 1 95 ? 32.314 -2.416 -43.624 1.00 78.69 95 HIS A N 1
ATOM 761 C CA . HIS A 1 95 ? 31.584 -2.587 -42.362 1.00 78.69 95 HIS A CA 1
ATOM 762 C C . HIS A 1 95 ? 30.444 -3.617 -42.479 1.00 78.69 95 HIS A C 1
ATOM 764 O O . HIS A 1 95 ? 30.015 -4.199 -41.482 1.00 78.69 95 HIS A O 1
ATOM 770 N N . TRP A 1 96 ? 29.964 -3.918 -43.692 1.00 79.56 96 TRP A N 1
ATOM 771 C CA . TRP A 1 96 ? 28.904 -4.916 -43.881 1.00 79.56 96 TRP A CA 1
ATOM 772 C C . TRP A 1 96 ? 29.358 -6.341 -43.571 1.00 79.56 96 TRP A C 1
ATOM 774 O O . TRP A 1 96 ? 28.556 -7.133 -43.073 1.00 79.56 96 TRP A O 1
ATOM 784 N N . ASP A 1 97 ? 30.629 -6.670 -43.798 1.00 80.19 97 ASP A N 1
ATOM 785 C CA . ASP A 1 97 ? 31.174 -7.990 -43.459 1.00 80.19 97 ASP A CA 1
ATOM 786 C C . ASP A 1 97 ? 31.275 -8.196 -41.940 1.00 80.19 97 ASP A C 1
ATOM 788 O O . ASP A 1 97 ? 30.964 -9.280 -41.425 1.00 80.19 97 ASP A O 1
ATOM 792 N N . ASN A 1 98 ? 31.595 -7.129 -41.202 1.00 79.62 98 ASN A N 1
ATOM 793 C CA . ASN A 1 98 ? 31.561 -7.130 -39.740 1.00 79.62 98 ASN A CA 1
ATOM 794 C C . ASN A 1 98 ? 30.133 -7.333 -39.223 1.00 79.62 98 ASN A C 1
ATOM 796 O O . ASN A 1 98 ? 29.908 -8.180 -38.358 1.00 79.62 98 ASN A O 1
ATOM 800 N N . LEU A 1 99 ? 29.152 -6.629 -39.797 1.00 80.25 99 LEU A N 1
ATOM 801 C CA . LEU A 1 99 ? 27.741 -6.772 -39.426 1.00 80.25 99 LEU A CA 1
ATOM 802 C C . LEU A 1 99 ? 27.196 -8.179 -39.729 1.00 80.25 99 LEU A C 1
ATOM 804 O O . LEU A 1 99 ? 26.511 -8.761 -38.888 1.00 80.25 99 LEU A O 1
ATOM 808 N N . ARG A 1 100 ? 27.532 -8.774 -40.885 1.00 81.75 100 ARG A N 1
ATOM 809 C CA . ARG A 1 100 ? 27.161 -10.167 -41.223 1.00 81.75 100 ARG A CA 1
ATOM 810 C C . ARG A 1 100 ? 27.664 -11.156 -40.181 1.00 81.75 100 ARG A C 1
ATOM 812 O O . ARG A 1 100 ? 26.920 -12.046 -39.769 1.00 81.75 100 ARG A O 1
ATOM 819 N N . THR A 1 101 ? 28.913 -10.979 -39.755 1.00 79.44 101 THR A N 1
ATOM 820 C CA . THR A 1 101 ? 29.545 -11.812 -38.729 1.00 79.44 101 THR A CA 1
ATOM 821 C C . THR A 1 101 ? 28.887 -11.596 -37.367 1.00 79.44 101 THR A C 1
ATOM 823 O O . THR A 1 101 ? 28.557 -12.568 -36.693 1.00 79.44 101 THR A O 1
ATOM 826 N N . MET A 1 102 ? 28.640 -10.338 -36.991 1.00 78.12 102 MET A N 1
ATOM 827 C CA . MET A 1 102 ? 28.025 -9.957 -35.718 1.00 78.12 102 MET A CA 1
ATOM 828 C C . MET A 1 102 ? 26.618 -10.540 -35.553 1.00 78.12 102 MET A C 1
ATOM 830 O O . MET A 1 102 ? 26.298 -11.067 -34.492 1.00 78.12 102 MET A O 1
ATOM 834 N N . PHE A 1 103 ? 25.783 -10.468 -36.592 1.00 76.56 103 PHE A N 1
ATOM 835 C CA . PHE A 1 103 ? 24.416 -10.981 -36.529 1.00 76.56 103 PHE A CA 1
ATOM 836 C C . PHE A 1 103 ? 24.302 -12.475 -36.875 1.00 76.56 103 PHE A C 1
ATOM 838 O O . PHE A 1 103 ? 23.253 -13.071 -36.658 1.00 76.56 103 PHE A O 1
ATOM 845 N N . GLY A 1 104 ? 25.338 -13.096 -37.446 1.00 77.94 104 GLY A N 1
ATOM 846 C CA . GLY A 1 104 ? 25.265 -14.482 -37.923 1.00 77.94 104 GLY A CA 1
ATOM 847 C C . GLY A 1 104 ? 24.357 -14.673 -39.148 1.00 77.94 104 GLY A C 1
ATOM 848 O O . GLY A 1 104 ? 23.882 -15.781 -39.393 1.00 77.94 104 GLY A O 1
ATOM 849 N N . HIS A 1 105 ? 24.124 -13.612 -39.933 1.00 80.44 105 HIS A N 1
ATOM 850 C CA . HIS A 1 105 ? 23.325 -13.642 -41.168 1.00 80.44 105 HIS A CA 1
ATOM 851 C C . HIS A 1 105 ? 24.237 -13.416 -42.384 1.00 80.44 105 HIS A C 1
ATOM 853 O O . HIS A 1 105 ? 24.389 -12.278 -42.832 1.00 80.44 105 HIS A O 1
ATOM 859 N N . PRO A 1 106 ? 24.841 -14.471 -42.968 1.00 73.75 106 PRO A N 1
ATOM 860 C CA . PRO A 1 106 ? 25.792 -14.327 -44.078 1.00 73.75 106 PRO A CA 1
ATOM 861 C C . PRO A 1 106 ? 25.147 -13.761 -45.352 1.00 73.75 106 PRO A C 1
ATOM 863 O O . PRO A 1 106 ? 25.830 -13.183 -46.191 1.00 73.75 106 PRO A O 1
ATOM 866 N N . ASN A 1 107 ? 23.823 -13.883 -45.474 1.00 77.25 107 ASN A N 1
ATOM 867 C CA . ASN A 1 107 ? 23.047 -13.415 -46.622 1.00 77.25 107 ASN A CA 1
ATOM 868 C C . ASN A 1 107 ? 22.488 -11.993 -46.443 1.00 77.25 107 ASN A C 1
ATOM 870 O O . ASN A 1 107 ? 21.629 -11.581 -47.224 1.00 77.25 107 ASN A O 1
ATOM 874 N N . LEU A 1 108 ? 22.927 -11.250 -45.418 1.00 77.00 108 LEU A N 1
ATOM 875 C CA . LEU A 1 108 ? 22.480 -9.876 -45.201 1.00 77.00 108 LEU A CA 1
ATOM 876 C C . LEU A 1 108 ? 22.852 -9.009 -46.414 1.00 77.00 108 LEU A C 1
ATOM 878 O O . LEU A 1 108 ? 24.031 -8.872 -46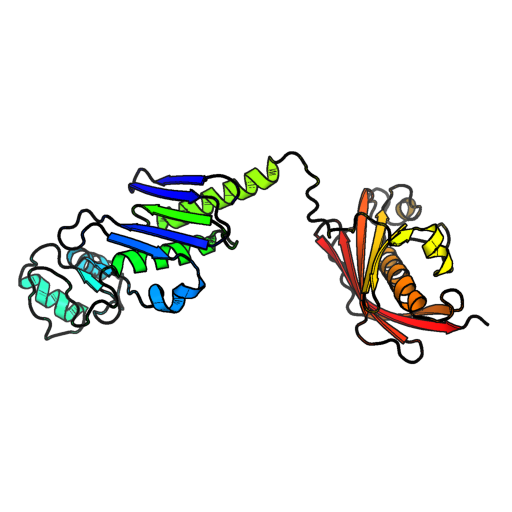.772 1.00 77.00 108 LEU A O 1
ATOM 882 N N . GLN A 1 109 ? 21.826 -8.461 -47.063 1.00 75.69 109 GLN A N 1
ATOM 883 C CA . GLN A 1 109 ? 21.980 -7.624 -48.246 1.00 75.69 109 GLN A CA 1
ATOM 884 C C . GLN A 1 109 ? 22.254 -6.178 -47.854 1.00 75.69 109 GLN A C 1
ATOM 886 O O . GLN A 1 109 ? 21.690 -5.660 -46.891 1.00 75.69 109 GLN A O 1
ATOM 891 N N . PHE A 1 110 ? 23.100 -5.537 -48.652 1.00 73.31 110 PHE A N 1
ATOM 892 C CA . PHE A 1 110 ? 23.401 -4.122 -48.540 1.00 73.31 110 PHE A CA 1
ATOM 893 C C . PHE A 1 110 ? 22.131 -3.280 -48.710 1.00 73.31 110 PHE A C 1
ATOM 895 O O . PHE A 1 110 ? 21.374 -3.467 -49.666 1.00 73.31 110 PHE A O 1
ATOM 902 N N . GLN A 1 111 ? 21.918 -2.332 -47.799 1.00 76.88 111 GLN A N 1
ATOM 903 C CA . GLN A 1 111 ? 20.806 -1.386 -47.847 1.00 76.88 111 GLN A CA 1
ATOM 904 C C . GLN A 1 111 ? 21.302 0.023 -47.515 1.00 76.88 111 GLN A C 1
ATOM 906 O O . GLN A 1 111 ? 22.051 0.223 -46.563 1.00 76.88 111 GLN A O 1
ATOM 911 N N . ASN A 1 112 ? 20.863 1.012 -48.293 1.00 70.56 112 ASN A N 1
ATOM 912 C CA . ASN A 1 112 ? 21.312 2.400 -48.138 1.00 70.56 112 ASN A CA 1
ATOM 913 C C . ASN A 1 112 ? 20.530 3.196 -47.081 1.00 70.56 112 ASN A C 1
ATOM 915 O O . ASN A 1 112 ? 21.039 4.200 -46.591 1.00 70.56 112 ASN A O 1
ATOM 919 N N . ALA A 1 113 ? 19.293 2.794 -46.775 1.00 77.94 113 ALA A N 1
ATOM 920 C CA . ALA A 1 113 ? 18.402 3.460 -45.826 1.00 77.94 113 ALA A CA 1
ATOM 921 C C . ALA A 1 113 ? 17.224 2.540 -45.460 1.00 77.94 113 ALA A C 1
ATOM 923 O O . ALA A 1 113 ? 16.910 1.616 -46.211 1.00 77.94 113 ALA A O 1
ATOM 924 N N . GLY A 1 114 ? 16.537 2.839 -44.354 1.00 80.62 114 GLY A N 1
ATOM 925 C CA . GLY A 1 114 ? 15.307 2.148 -43.945 1.00 80.62 114 GLY A CA 1
ATOM 926 C C . GLY A 1 114 ? 15.498 1.211 -42.753 1.00 80.62 114 GLY A C 1
ATOM 927 O O . GLY A 1 114 ? 16.372 1.436 -41.919 1.00 80.62 114 GLY A O 1
ATOM 928 N N . VAL A 1 115 ? 14.650 0.188 -42.644 1.00 84.75 115 VAL A N 1
ATOM 929 C CA . VAL A 1 115 ? 14.707 -0.817 -41.572 1.00 84.75 115 VAL A CA 1
ATOM 930 C C . VAL A 1 115 ? 15.377 -2.073 -42.119 1.00 84.75 115 VAL A C 1
ATOM 932 O O . VAL A 1 115 ? 14.889 -2.664 -43.076 1.00 84.75 115 VAL A O 1
ATOM 935 N N . LEU A 1 116 ? 16.482 -2.489 -41.502 1.00 82.94 116 LEU A N 1
ATOM 936 C CA . LEU A 1 116 ? 17.304 -3.613 -41.964 1.00 82.94 116 LEU A CA 1
ATOM 937 C C . LEU A 1 116 ? 16.582 -4.971 -41.861 1.00 82.94 116 LEU A C 1
ATOM 939 O O . LEU A 1 116 ? 16.925 -5.925 -42.557 1.00 82.94 116 LEU A O 1
ATOM 943 N N . ASN A 1 117 ? 15.604 -5.080 -40.963 1.00 82.38 117 ASN A N 1
ATOM 944 C CA . ASN A 1 117 ? 14.896 -6.318 -40.658 1.00 82.38 117 ASN A CA 1
ATOM 945 C C . ASN A 1 117 ? 14.121 -6.870 -41.863 1.00 82.38 117 ASN A C 1
ATOM 947 O O . ASN A 1 117 ? 13.447 -6.142 -42.580 1.00 82.38 117 ASN A O 1
ATOM 951 N N . HIS A 1 118 ? 14.100 -8.198 -42.000 1.00 67.56 118 HIS A N 1
ATOM 952 C CA . HIS A 1 118 ? 13.267 -8.897 -42.990 1.00 67.56 118 HIS A CA 1
ATOM 953 C C . HIS A 1 118 ? 11.789 -9.027 -42.586 1.00 67.56 118 HIS A C 1
ATOM 955 O O . HIS A 1 118 ? 10.988 -9.555 -43.352 1.00 67.56 118 HIS A O 1
ATOM 961 N N . LYS A 1 119 ? 11.438 -8.626 -41.358 1.00 69.00 119 LYS A N 1
ATOM 962 C CA . LYS A 1 119 ? 10.073 -8.681 -40.827 1.00 69.00 119 LYS A CA 1
ATOM 963 C C . LYS A 1 119 ? 9.470 -7.290 -40.824 1.00 69.00 119 LYS A C 1
ATOM 965 O O . LYS A 1 119 ? 10.101 -6.365 -40.313 1.00 69.00 119 LYS A O 1
ATOM 970 N N . ASP A 1 120 ? 8.225 -7.208 -41.274 1.00 79.94 120 ASP A N 1
ATOM 971 C CA . ASP A 1 120 ? 7.429 -5.992 -41.204 1.00 79.94 120 ASP A CA 1
ATOM 972 C C . ASP A 1 120 ? 7.294 -5.484 -39.763 1.00 79.94 120 ASP A C 1
ATOM 974 O O . ASP A 1 120 ? 7.441 -6.224 -38.774 1.00 79.94 120 ASP A O 1
ATOM 978 N N . LEU A 1 121 ? 7.021 -4.188 -39.647 1.00 86.25 121 LEU A N 1
ATOM 979 C CA . LEU A 1 121 ? 6.630 -3.587 -38.383 1.00 86.25 121 LEU A CA 1
ATOM 980 C C . LEU A 1 121 ? 5.266 -4.144 -37.956 1.00 86.25 121 LEU A C 1
ATOM 982 O O . LEU A 1 121 ? 4.376 -4.332 -38.782 1.00 86.25 121 LEU A O 1
ATOM 986 N N . TYR A 1 122 ? 5.075 -4.373 -36.657 1.00 88.38 122 TYR A N 1
ATOM 987 C CA . TYR A 1 122 ? 3.750 -4.701 -36.120 1.00 88.38 122 TYR A CA 1
ATOM 988 C C . TYR A 1 122 ? 2.794 -3.509 -36.229 1.00 88.38 122 TYR A C 1
ATOM 990 O O . TYR A 1 122 ? 1.586 -3.689 -36.375 1.00 88.38 122 TYR A O 1
ATOM 998 N N . PHE A 1 123 ? 3.345 -2.296 -36.143 1.00 92.00 123 PHE A N 1
ATOM 999 C CA . PHE A 1 123 ? 2.632 -1.030 -36.260 1.00 92.00 123 PHE A CA 1
ATOM 1000 C C . PHE A 1 123 ? 3.527 0.002 -36.947 1.00 92.00 123 PHE A C 1
ATOM 1002 O O . PHE A 1 123 ? 4.722 0.058 -36.667 1.00 92.00 123 PHE A O 1
ATOM 1009 N N . ASP A 1 124 ? 2.949 0.898 -37.745 1.00 91.50 124 ASP A N 1
ATOM 1010 C CA . ASP A 1 124 ? 3.707 1.967 -38.419 1.00 91.50 124 ASP A CA 1
ATOM 1011 C C . ASP A 1 124 ? 4.504 2.848 -37.434 1.00 91.50 124 ASP A C 1
ATOM 1013 O O . ASP A 1 124 ? 5.577 3.358 -37.751 1.00 91.50 124 ASP A O 1
ATOM 1017 N N . ASN A 1 125 ? 3.996 2.996 -36.205 1.00 94.31 125 ASN A N 1
ATOM 1018 C CA . ASN A 1 125 ? 4.628 3.721 -35.102 1.00 94.31 125 ASN A CA 1
ATOM 1019 C C . ASN A 1 125 ? 5.212 2.796 -34.012 1.00 94.31 125 ASN A C 1
ATOM 1021 O O . ASN A 1 125 ? 5.231 3.169 -32.835 1.00 94.31 125 ASN A O 1
ATOM 1025 N N . GLU A 1 126 ? 5.660 1.585 -34.373 1.00 95.00 126 GLU A N 1
ATOM 1026 C CA . GLU A 1 126 ? 6.246 0.601 -33.443 1.00 95.00 126 GLU A CA 1
ATOM 1027 C C . GLU A 1 126 ? 7.351 1.196 -32.538 1.00 95.00 126 GLU A C 1
ATOM 1029 O O . GLU A 1 126 ? 7.282 0.959 -31.329 1.00 95.00 126 GLU A O 1
ATOM 1034 N N . PRO A 1 127 ? 8.285 2.046 -33.022 1.00 95.12 127 PRO A N 1
ATOM 1035 C CA . PRO A 1 127 ? 9.285 2.692 -32.161 1.00 95.12 127 PRO A CA 1
ATOM 1036 C C . PRO A 1 127 ? 8.682 3.573 -31.054 1.00 95.12 127 PRO A C 1
ATOM 1038 O O . PRO A 1 127 ? 9.088 3.485 -29.892 1.00 95.12 127 PRO A O 1
ATOM 1041 N N . ALA A 1 128 ? 7.668 4.386 -31.372 1.00 96.62 128 ALA A N 1
ATOM 1042 C CA . ALA A 1 128 ? 6.974 5.202 -30.372 1.00 96.62 128 ALA A CA 1
ATOM 1043 C C . ALA A 1 128 ? 6.218 4.339 -29.352 1.00 96.62 128 ALA A C 1
ATOM 1045 O O . ALA A 1 128 ? 6.219 4.639 -28.157 1.00 96.62 128 ALA A O 1
ATOM 1046 N N . ARG A 1 129 ? 5.594 3.243 -29.803 1.00 97.75 129 ARG A N 1
ATOM 1047 C CA . ARG A 1 129 ? 4.902 2.291 -28.920 1.00 97.75 129 ARG A CA 1
ATOM 1048 C C . ARG A 1 129 ? 5.871 1.525 -28.025 1.00 97.75 129 ARG A C 1
ATOM 1050 O O . ARG A 1 129 ? 5.545 1.295 -26.866 1.00 97.75 129 ARG A O 1
ATOM 1057 N N . HIS A 1 130 ? 7.064 1.191 -28.512 1.00 97.12 130 HIS A N 1
ATOM 1058 C CA . HIS A 1 130 ? 8.114 0.608 -27.680 1.00 97.12 130 HIS A CA 1
ATOM 1059 C C . HIS A 1 130 ? 8.589 1.595 -26.607 1.00 97.12 130 HIS A C 1
ATOM 1061 O O . HIS A 1 130 ? 8.695 1.234 -25.442 1.00 97.12 130 HIS A O 1
ATOM 1067 N N . LYS A 1 131 ? 8.768 2.879 -26.942 1.00 97.31 131 LYS A N 1
ATOM 1068 C CA . LYS A 1 131 ? 9.080 3.892 -25.920 1.00 97.31 131 LYS A CA 1
ATOM 1069 C C . LYS A 1 131 ? 7.937 4.103 -24.925 1.00 97.31 131 LYS A C 1
ATOM 1071 O O . LYS A 1 131 ? 8.195 4.360 -23.753 1.00 97.31 131 LYS A O 1
ATOM 1076 N N . LEU A 1 132 ? 6.682 3.931 -25.345 1.00 98.06 132 LEU A N 1
ATOM 1077 C CA . LEU A 1 132 ? 5.542 3.861 -24.425 1.00 98.06 132 LEU A CA 1
ATOM 1078 C C . LEU A 1 132 ? 5.636 2.639 -23.503 1.00 98.06 132 LEU A C 1
ATOM 1080 O O . LEU A 1 132 ? 5.418 2.782 -22.301 1.00 98.06 132 LEU A O 1
ATOM 1084 N N . LEU A 1 133 ? 5.994 1.467 -24.035 1.00 98.00 133 LEU A N 1
ATOM 1085 C CA . LEU A 1 133 ? 6.247 0.255 -23.251 1.00 98.00 133 LEU A CA 1
ATOM 1086 C C . LEU A 1 133 ? 7.318 0.515 -22.182 1.00 98.00 133 LEU A C 1
ATOM 1088 O O . LEU A 1 133 ? 7.066 0.243 -21.008 1.00 98.00 133 LEU A O 1
ATOM 1092 N N . ASP A 1 134 ? 8.451 1.106 -22.570 1.00 97.62 134 ASP A N 1
ATOM 1093 C CA . ASP A 1 134 ? 9.538 1.489 -21.660 1.00 97.62 134 ASP A CA 1
ATOM 1094 C C . ASP A 1 134 ? 9.036 2.417 -20.546 1.00 97.62 134 ASP A C 1
ATOM 1096 O O . ASP A 1 134 ? 9.265 2.151 -19.369 1.00 97.62 134 ASP A O 1
ATOM 1100 N N . VAL A 1 135 ? 8.289 3.472 -20.895 1.00 97.56 135 VAL A N 1
ATOM 1101 C CA . VAL A 1 135 ? 7.707 4.418 -19.925 1.00 97.56 135 VAL A CA 1
ATOM 1102 C C . VAL A 1 135 ? 6.772 3.710 -18.943 1.00 97.56 135 VAL A C 1
ATOM 1104 O O . VAL A 1 135 ? 6.869 3.931 -17.735 1.00 97.56 135 VAL A O 1
ATOM 1107 N N . VAL A 1 136 ? 5.883 2.836 -19.429 1.00 96.75 136 VAL A N 1
ATOM 1108 C CA . VAL A 1 136 ? 4.983 2.046 -18.571 1.00 96.75 136 VAL A CA 1
ATOM 1109 C C . VAL A 1 136 ? 5.786 1.169 -17.610 1.00 96.75 136 VAL A C 1
ATOM 1111 O O . VAL A 1 136 ? 5.453 1.108 -16.425 1.00 96.75 136 VAL A O 1
ATOM 1114 N N . GLY A 1 137 ? 6.845 0.521 -18.101 1.00 95.50 137 GLY A N 1
ATOM 1115 C CA . GLY A 1 137 ? 7.750 -0.300 -17.300 1.00 95.50 137 GLY A CA 1
ATOM 1116 C C . GLY A 1 137 ? 8.486 0.510 -16.234 1.00 95.50 137 GLY A C 1
ATOM 1117 O O . GLY A 1 137 ? 8.383 0.211 -15.044 1.00 95.50 137 GLY A O 1
ATOM 1118 N N . ASP A 1 138 ? 9.171 1.577 -16.631 1.00 96.94 138 ASP A N 1
ATOM 1119 C CA . ASP A 1 138 ? 9.972 2.420 -15.742 1.00 96.94 138 ASP A CA 1
ATOM 1120 C C . ASP A 1 138 ? 9.114 3.118 -14.678 1.00 96.94 138 ASP A C 1
ATOM 1122 O O . ASP A 1 138 ? 9.523 3.257 -13.525 1.00 96.94 138 ASP A O 1
ATOM 1126 N N . PHE A 1 139 ? 7.878 3.504 -15.009 1.00 95.31 139 PHE A N 1
ATOM 1127 C CA . PHE A 1 139 ? 6.976 4.146 -14.050 1.00 95.31 139 PHE A CA 1
ATOM 1128 C C . PHE A 1 139 ? 6.529 3.188 -12.941 1.00 95.31 139 PHE A C 1
ATOM 1130 O O . PHE A 1 139 ? 6.114 3.643 -11.871 1.00 95.31 139 PHE A O 1
ATOM 1137 N N . THR A 1 140 ? 6.679 1.869 -13.113 1.00 93.56 140 THR A N 1
ATOM 1138 C CA . THR A 1 140 ? 6.461 0.922 -12.007 1.00 93.56 140 THR A CA 1
ATOM 1139 C C . THR A 1 140 ? 7.418 1.165 -10.832 1.00 93.56 140 THR A C 1
ATOM 1141 O O . THR A 1 140 ? 7.046 0.889 -9.687 1.00 93.56 140 THR A O 1
ATOM 1144 N N . LEU A 1 141 ? 8.590 1.779 -11.067 1.00 92.69 141 LEU A N 1
ATOM 1145 C CA . LEU A 1 141 ? 9.573 2.142 -10.034 1.00 92.69 141 LEU A CA 1
ATOM 1146 C C . LEU A 1 141 ? 9.045 3.173 -9.021 1.00 92.69 141 LEU A C 1
ATOM 1148 O O . LEU A 1 141 ? 9.576 3.290 -7.913 1.00 92.69 141 LEU A O 1
ATOM 1152 N N . ILE A 1 142 ? 7.958 3.881 -9.350 1.00 92.94 142 ILE A N 1
ATOM 1153 C CA . ILE A 1 142 ? 7.231 4.754 -8.413 1.00 92.94 142 ILE A CA 1
ATOM 1154 C C . ILE A 1 142 ? 6.684 3.935 -7.225 1.00 92.94 142 ILE A C 1
ATOM 1156 O O . ILE A 1 142 ? 6.540 4.458 -6.116 1.00 92.94 142 ILE A O 1
ATOM 1160 N N . GLY A 1 143 ? 6.404 2.641 -7.428 1.00 87.06 143 GLY A N 1
ATOM 1161 C CA . GLY A 1 143 ? 5.923 1.715 -6.399 1.00 87.06 143 GLY A CA 1
ATOM 1162 C C . GLY A 1 143 ? 4.430 1.845 -6.080 1.00 87.06 143 GLY A C 1
ATOM 1163 O O . GLY A 1 143 ? 3.956 1.282 -5.093 1.00 87.06 143 GLY A O 1
ATOM 1164 N N . ARG A 1 144 ? 3.673 2.598 -6.888 1.00 87.44 144 ARG A N 1
ATOM 1165 C CA . ARG A 1 144 ? 2.213 2.743 -6.789 1.00 87.44 144 ARG A CA 1
ATOM 1166 C C . ARG A 1 144 ? 1.601 2.798 -8.187 1.00 87.44 144 ARG A C 1
ATOM 1168 O O . ARG A 1 144 ? 2.214 3.326 -9.108 1.00 87.44 144 ARG A O 1
ATOM 1175 N N . ARG A 1 145 ? 0.371 2.295 -8.334 1.00 88.06 145 ARG A N 1
ATOM 1176 C CA . ARG A 1 145 ? -0.391 2.443 -9.584 1.00 88.06 145 ARG A CA 1
ATOM 1177 C C . ARG A 1 145 ? -0.768 3.908 -9.792 1.00 88.06 145 ARG A C 1
ATOM 1179 O O . ARG A 1 145 ? -1.304 4.541 -8.882 1.00 88.06 145 ARG A O 1
ATOM 1186 N N . LEU A 1 146 ? -0.508 4.421 -10.988 1.00 89.75 146 LEU A N 1
ATOM 1187 C CA . LEU A 1 146 ? -0.880 5.774 -11.377 1.00 89.75 146 LEU A CA 1
ATOM 1188 C C . LEU A 1 146 ? -2.331 5.815 -11.871 1.00 89.75 146 LEU A C 1
ATOM 1190 O O . LEU A 1 146 ? -2.783 4.921 -12.576 1.00 89.75 146 LEU A O 1
ATOM 1194 N N . LYS A 1 147 ? -3.041 6.876 -11.490 1.00 91.94 147 LYS A N 1
ATOM 1195 C CA . LYS A 1 147 ? -4.283 7.347 -12.119 1.00 91.94 147 LYS A CA 1
ATOM 1196 C C . LYS A 1 147 ? -4.020 8.781 -12.548 1.00 91.94 147 LYS A C 1
ATOM 1198 O O . LYS A 1 147 ? -3.986 9.678 -11.693 1.00 91.94 147 LYS A O 1
ATOM 1203 N N . ALA A 1 148 ? -3.614 8.915 -13.798 1.00 95.06 148 ALA A N 1
ATOM 1204 C CA . ALA A 1 148 ? -3.092 10.123 -14.407 1.00 95.06 148 ALA A CA 1
ATOM 1205 C C . ALA A 1 148 ? -2.934 9.885 -15.909 1.00 95.06 148 ALA A C 1
ATOM 1207 O O . ALA A 1 148 ? -2.726 8.748 -16.347 1.00 95.06 148 ALA A O 1
ATOM 1208 N N . HIS A 1 149 ? -2.950 10.975 -16.663 1.00 97.56 149 HIS A N 1
ATOM 1209 C CA . HIS A 1 149 ? -2.471 10.989 -18.033 1.00 97.56 149 HIS A CA 1
ATOM 1210 C C . HIS A 1 149 ? -1.016 11.445 -18.029 1.00 97.56 149 HIS A C 1
ATOM 1212 O O . HIS A 1 149 ? -0.721 12.596 -17.726 1.00 97.56 149 HIS A O 1
ATOM 1218 N N . ALA A 1 150 ? -0.112 10.510 -18.309 1.00 97.69 150 ALA A N 1
ATOM 1219 C CA . ALA A 1 150 ? 1.298 10.783 -18.516 1.00 97.69 150 ALA A CA 1
ATOM 1220 C C . ALA A 1 150 ? 1.549 11.196 -19.965 1.00 97.69 150 ALA A C 1
ATOM 1222 O O . ALA A 1 150 ? 1.191 10.454 -20.879 1.00 97.69 150 ALA A O 1
ATOM 1223 N N . ILE A 1 151 ? 2.182 12.342 -20.171 1.00 98.12 151 ILE A N 1
ATOM 1224 C CA . ILE A 1 151 ? 2.627 12.822 -21.475 1.00 98.12 151 ILE A CA 1
ATOM 1225 C C . ILE A 1 151 ? 4.145 12.929 -21.396 1.00 98.12 151 ILE A C 1
ATOM 1227 O O . ILE A 1 151 ? 4.660 13.694 -20.593 1.00 98.12 151 ILE A O 1
ATOM 1231 N N . ALA A 1 152 ? 4.856 12.120 -22.176 1.00 97.75 152 ALA A N 1
ATOM 1232 C CA . ALA A 1 152 ? 6.310 12.075 -22.163 1.00 97.75 152 ALA A CA 1
ATOM 1233 C C . ALA A 1 152 ? 6.874 12.431 -23.542 1.00 97.75 152 ALA A C 1
ATOM 1235 O O . ALA A 1 152 ? 6.621 11.741 -24.533 1.00 97.75 152 ALA A O 1
ATOM 1236 N N . HIS A 1 153 ? 7.662 13.495 -23.594 1.00 96.94 153 HIS A N 1
ATOM 1237 C CA . HIS A 1 153 ? 8.384 13.958 -24.768 1.00 96.94 153 HIS A CA 1
ATOM 1238 C C . HIS A 1 153 ? 9.844 13.525 -24.657 1.00 96.94 153 HIS A C 1
ATOM 1240 O O . HIS A 1 153 ? 10.488 13.751 -23.636 1.00 96.94 153 HIS A O 1
ATOM 1246 N N . LYS A 1 154 ? 10.355 12.866 -25.704 1.00 94.94 154 LYS A N 1
ATOM 1247 C CA . LYS A 1 154 ? 11.707 12.284 -25.761 1.00 94.94 154 LYS A CA 1
ATOM 1248 C C . LYS A 1 154 ? 12.061 11.442 -24.514 1.00 94.94 154 LYS A C 1
ATOM 1250 O O . LYS A 1 154 ? 13.090 11.693 -23.886 1.00 94.94 154 LYS A O 1
ATOM 1255 N N . PRO A 1 155 ? 11.233 10.454 -24.113 1.00 95.19 155 PRO A N 1
ATOM 1256 C CA . PRO A 1 155 ? 11.505 9.659 -22.916 1.00 95.19 155 PRO A CA 1
ATOM 1257 C C . PRO A 1 155 ? 12.723 8.743 -23.080 1.00 95.19 155 PRO A C 1
ATOM 1259 O O . PRO A 1 155 ? 13.016 8.242 -24.168 1.00 95.19 155 PRO A O 1
ATOM 1262 N N . GLY A 1 156 ? 13.377 8.435 -21.961 1.00 93.25 156 GLY A N 1
ATOM 1263 C CA . GLY A 1 156 ? 14.484 7.483 -21.892 1.00 93.25 156 GLY A CA 1
ATOM 1264 C C . GLY A 1 156 ? 14.701 6.978 -20.469 1.00 93.25 156 GLY A C 1
ATOM 1265 O O . GLY A 1 156 ? 14.375 7.674 -19.512 1.00 93.25 156 GLY A O 1
ATOM 1266 N N . HIS A 1 157 ? 15.270 5.780 -20.308 1.00 94.25 157 HIS A N 1
ATOM 1267 C CA . HIS A 1 157 ? 15.295 5.075 -19.017 1.00 94.25 157 HIS A CA 1
ATOM 1268 C C . HIS A 1 157 ? 15.879 5.885 -17.855 1.00 94.25 157 HIS A C 1
ATOM 1270 O O . HIS A 1 157 ? 15.314 5.903 -16.764 1.00 94.25 157 HIS A O 1
ATOM 1276 N N . SER A 1 158 ? 16.990 6.598 -18.071 1.00 95.00 158 SER A N 1
ATOM 1277 C CA . SER A 1 158 ? 17.590 7.422 -17.013 1.00 95.00 158 SER A CA 1
ATOM 1278 C C . SER A 1 158 ? 16.659 8.547 -16.560 1.00 95.00 158 SER A C 1
ATOM 1280 O O . SER A 1 158 ? 16.533 8.797 -15.364 1.00 95.00 158 SER A O 1
ATOM 1282 N N . SER A 1 159 ? 16.000 9.209 -17.513 1.00 95.94 159 SER A N 1
ATOM 1283 C CA . SER A 1 159 ? 15.123 10.354 -17.264 1.00 95.94 159 SER A CA 1
ATOM 1284 C C . SER A 1 159 ? 13.789 9.879 -16.690 1.00 95.94 159 SER A C 1
ATOM 1286 O O . SER A 1 159 ? 13.298 10.466 -15.734 1.00 95.94 159 SER A O 1
ATOM 1288 N N . ASN A 1 160 ? 13.273 8.736 -17.151 1.00 96.81 160 ASN A N 1
ATOM 1289 C CA . ASN A 1 160 ? 12.112 8.061 -16.571 1.00 96.81 160 ASN A CA 1
ATOM 1290 C C . ASN A 1 160 ? 12.365 7.651 -15.110 1.00 96.81 160 ASN A C 1
ATOM 1292 O O . ASN A 1 160 ? 11.505 7.844 -14.250 1.00 96.81 160 ASN A O 1
ATOM 1296 N N . ALA A 1 161 ? 13.549 7.113 -14.798 1.00 94.94 161 ALA A N 1
ATOM 1297 C CA . ALA A 1 161 ? 13.927 6.756 -13.432 1.00 94.94 161 ALA A CA 1
ATOM 1298 C C . ALA A 1 161 ? 14.090 7.999 -12.538 1.00 94.94 161 ALA A C 1
ATOM 1300 O O . ALA A 1 161 ? 13.611 8.014 -11.400 1.00 94.94 161 ALA A O 1
ATOM 1301 N N . ALA A 1 162 ? 14.725 9.057 -13.053 1.00 95.69 162 ALA A N 1
ATOM 1302 C CA . ALA A 1 162 ? 14.850 10.337 -12.360 1.00 95.69 162 ALA A CA 1
ATOM 1303 C C . ALA A 1 162 ? 13.473 10.955 -12.070 1.00 95.69 162 ALA A C 1
ATOM 1305 O O . ALA A 1 162 ? 13.199 11.344 -10.931 1.00 95.69 162 ALA A O 1
ATOM 1306 N N . PHE A 1 163 ? 12.577 10.937 -13.057 1.00 96.81 163 PHE A N 1
ATOM 1307 C CA . PHE A 1 163 ? 11.177 11.309 -12.915 1.00 96.81 163 PHE A CA 1
ATOM 1308 C C . PHE A 1 163 ? 10.472 10.478 -11.840 1.00 96.81 163 PHE A C 1
ATOM 1310 O O . PHE A 1 163 ? 9.863 11.042 -10.934 1.00 96.81 163 PHE A O 1
ATOM 1317 N N . ALA A 1 164 ? 10.582 9.146 -11.882 1.00 95.00 164 ALA A N 1
ATOM 1318 C CA . ALA A 1 164 ? 9.929 8.267 -10.915 1.00 95.00 164 ALA A CA 1
ATOM 1319 C C . ALA A 1 164 ? 10.366 8.588 -9.475 1.00 95.00 164 ALA A C 1
ATOM 1321 O O . ALA A 1 164 ? 9.540 8.632 -8.558 1.00 95.00 164 ALA A O 1
ATOM 1322 N N . LEU A 1 165 ? 11.657 8.874 -9.273 1.00 93.62 165 LEU A N 1
ATOM 1323 C CA . LEU A 1 165 ? 12.204 9.318 -7.991 1.00 93.62 165 LEU A CA 1
ATOM 1324 C C . LEU A 1 165 ? 11.689 10.706 -7.585 1.00 93.62 165 LEU A C 1
ATOM 1326 O O . LEU A 1 165 ? 11.295 10.889 -6.429 1.00 93.62 165 LEU A O 1
ATOM 1330 N N . ALA A 1 166 ? 11.688 11.675 -8.503 1.00 93.62 166 ALA A N 1
ATOM 1331 C CA . ALA A 1 166 ? 11.213 13.037 -8.258 1.00 93.62 166 ALA A CA 1
ATOM 1332 C C . ALA A 1 166 ? 9.720 13.052 -7.904 1.00 93.62 166 ALA A C 1
ATOM 1334 O O . ALA A 1 166 ? 9.328 13.590 -6.866 1.00 93.62 166 ALA A O 1
ATOM 1335 N N . PHE A 1 167 ? 8.899 12.363 -8.693 1.00 94.25 167 PHE A N 1
ATOM 1336 C CA . PHE A 1 167 ? 7.470 12.235 -8.456 1.00 94.25 167 PHE A CA 1
ATOM 1337 C C . PHE A 1 167 ? 7.170 11.497 -7.148 1.00 94.25 167 PHE A C 1
ATOM 1339 O O . PHE A 1 167 ? 6.319 11.922 -6.367 1.00 94.25 167 PHE A O 1
ATOM 1346 N N . ARG A 1 168 ? 7.912 10.428 -6.831 1.00 91.38 168 ARG A N 1
ATOM 1347 C CA . ARG A 1 168 ? 7.777 9.745 -5.537 1.00 91.38 168 ARG A CA 1
ATOM 1348 C C . ARG A 1 168 ? 8.071 10.687 -4.368 1.00 91.38 168 ARG A C 1
ATOM 1350 O O . ARG A 1 168 ? 7.330 10.672 -3.386 1.00 91.38 168 ARG A O 1
ATOM 1357 N N . LYS A 1 169 ? 9.117 11.516 -4.457 1.00 90.25 169 LYS A N 1
ATOM 1358 C CA . LYS A 1 169 ? 9.420 12.538 -3.438 1.00 90.25 169 LYS A CA 1
ATOM 1359 C C . LYS A 1 169 ? 8.297 13.568 -3.324 1.00 90.25 169 LYS A C 1
ATOM 1361 O O . LYS A 1 169 ? 7.903 13.885 -2.208 1.00 90.25 169 LYS A O 1
ATOM 1366 N N . PHE A 1 170 ? 7.761 14.035 -4.448 1.00 89.44 170 PHE A N 1
ATOM 1367 C CA . PHE A 1 170 ? 6.631 14.963 -4.494 1.00 89.44 170 PHE A CA 1
ATOM 1368 C C . PHE A 1 170 ? 5.381 14.392 -3.816 1.00 89.44 170 PHE A C 1
ATOM 1370 O O . PHE A 1 170 ? 4.804 15.040 -2.945 1.00 89.44 170 PHE A O 1
ATOM 1377 N N . VAL A 1 171 ? 5.016 13.143 -4.122 1.00 86.38 171 VAL A N 1
ATOM 1378 C CA . VAL A 1 171 ? 3.890 12.456 -3.474 1.00 86.38 171 VAL A CA 1
ATOM 1379 C C . VAL A 1 171 ? 4.109 12.345 -1.963 1.00 86.38 171 VAL A C 1
ATOM 1381 O O . VAL A 1 171 ? 3.212 12.672 -1.189 1.00 86.38 171 VAL A O 1
ATOM 1384 N N . LEU A 1 172 ? 5.307 11.942 -1.526 1.00 84.81 172 LEU A N 1
ATOM 1385 C CA . LEU A 1 172 ? 5.641 11.858 -0.100 1.00 84.81 172 LEU A CA 1
ATOM 1386 C C . LEU A 1 172 ? 5.654 13.233 0.588 1.00 84.81 172 LEU A C 1
ATOM 1388 O O . LEU A 1 172 ? 5.333 13.324 1.769 1.00 84.81 172 LEU A O 1
ATOM 1392 N N . ALA A 1 173 ? 6.034 14.300 -0.117 1.00 84.06 173 ALA A N 1
ATOM 1393 C CA . ALA A 1 173 ? 6.017 15.662 0.409 1.00 84.06 173 ALA A CA 1
ATOM 1394 C C . ALA A 1 173 ? 4.583 16.185 0.561 1.00 84.06 173 ALA A C 1
ATOM 1396 O O . ALA A 1 173 ? 4.254 16.718 1.615 1.00 84.06 173 ALA A O 1
ATOM 1397 N N . GLN A 1 174 ? 3.706 15.950 -0.418 1.00 76.25 174 GLN A N 1
ATOM 1398 C CA . GLN A 1 174 ? 2.279 16.272 -0.304 1.00 76.25 174 GLN A CA 1
ATOM 1399 C C . GLN A 1 174 ? 1.573 15.511 0.817 1.00 76.25 174 GLN A C 1
ATOM 1401 O O . GLN A 1 174 ? 0.660 16.038 1.451 1.00 76.25 174 GLN A O 1
ATOM 1406 N N . GLU A 1 175 ? 1.971 14.262 1.062 1.00 72.50 175 GLU A N 1
ATOM 1407 C CA . GLU A 1 175 ? 1.485 13.491 2.209 1.00 72.50 175 GLU A CA 1
ATOM 1408 C C . GLU A 1 175 ? 1.907 14.134 3.547 1.00 72.50 175 GLU A C 1
ATOM 1410 O O . GLU A 1 175 ? 1.204 13.960 4.538 1.00 72.50 175 GLU A O 1
ATOM 1415 N N . LYS A 1 176 ? 2.999 14.917 3.576 1.00 68.25 176 LYS A N 1
ATOM 1416 C CA . LYS A 1 176 ? 3.486 15.643 4.764 1.00 68.25 176 LYS A CA 1
ATOM 1417 C C . LYS A 1 176 ? 2.944 17.074 4.900 1.00 68.25 176 LYS A C 1
ATOM 1419 O O . LYS A 1 176 ? 2.842 17.551 6.024 1.00 68.25 176 LYS A O 1
ATOM 1424 N N . THR A 1 177 ? 2.666 17.776 3.796 1.00 54.03 177 THR A N 1
ATOM 1425 C CA . THR A 1 177 ? 2.307 19.213 3.783 1.00 54.03 177 THR A CA 1
ATOM 1426 C C . THR A 1 177 ? 0.815 19.497 3.705 1.00 54.03 177 THR A C 1
ATOM 1428 O O . THR A 1 177 ? 0.406 20.632 3.953 1.00 54.03 177 THR A O 1
ATOM 1431 N N . LYS A 1 178 ? -0.027 18.503 3.396 1.00 44.44 178 LYS A N 1
ATOM 1432 C CA . LYS A 1 178 ? -1.465 18.649 3.634 1.00 44.44 178 LYS A CA 1
ATOM 1433 C C . LYS A 1 178 ? -1.645 18.998 5.119 1.00 44.44 178 LYS A C 1
ATOM 1435 O O . LYS A 1 178 ? -1.128 18.243 5.947 1.00 44.44 178 LYS A O 1
ATOM 1440 N N . PRO A 1 179 ? -2.355 20.096 5.483 1.00 35.75 179 PRO A N 1
ATOM 1441 C CA . PRO A 1 179 ? -2.803 20.251 6.860 1.00 35.75 179 PRO A CA 1
ATOM 1442 C C . PRO A 1 179 ? -3.469 18.938 7.224 1.00 35.75 179 PRO A C 1
ATOM 1444 O O . PRO A 1 179 ? -4.115 18.333 6.362 1.00 35.75 179 PRO A O 1
ATOM 1447 N N . SER A 1 180 ? -3.267 18.480 8.451 1.00 37.47 180 SER A N 1
ATOM 1448 C CA . SER A 1 180 ? -3.916 17.300 8.995 1.00 37.47 180 SER A CA 1
ATOM 1449 C C . SER A 1 180 ? -5.445 17.471 8.969 1.00 37.47 180 SER A C 1
ATOM 1451 O O . SER A 1 180 ? -6.102 17.561 9.997 1.00 37.47 180 SER A O 1
ATOM 1453 N N . LYS A 1 181 ? -6.068 17.407 7.781 1.00 33.88 181 LYS A N 1
ATOM 1454 C CA . LYS A 1 181 ? -7.223 16.540 7.595 1.00 33.88 181 LYS A CA 1
ATOM 1455 C C . LYS A 1 181 ? -6.769 15.247 8.226 1.00 33.88 181 LYS A C 1
ATOM 1457 O O . LYS A 1 181 ? -5.709 14.781 7.803 1.00 33.88 181 LYS A O 1
ATOM 1462 N N . PRO A 1 182 ? -7.451 14.761 9.269 1.00 34.62 182 PRO A N 1
ATOM 1463 C CA . PRO A 1 182 ? -6.945 13.661 10.055 1.00 34.62 182 PRO A CA 1
ATOM 1464 C C . PRO A 1 182 ? -6.584 12.569 9.061 1.00 34.62 182 PRO A C 1
ATOM 1466 O O . PRO A 1 182 ? -7.465 11.961 8.459 1.00 34.62 182 PRO A O 1
ATOM 1469 N N . THR A 1 183 ? -5.284 12.355 8.837 1.00 35.03 183 THR A N 1
ATOM 1470 C CA . THR A 1 183 ? -4.746 11.205 8.120 1.00 35.03 183 THR A CA 1
ATOM 1471 C C . THR A 1 183 ? -4.847 10.044 9.080 1.00 35.03 183 THR A C 1
ATOM 1473 O O . THR A 1 183 ? -3.891 9.362 9.421 1.00 35.03 183 THR A O 1
ATOM 1476 N N . SER A 1 184 ? -6.081 9.813 9.492 1.00 35.94 184 SER A N 1
ATOM 1477 C CA . SER A 1 184 ? -6.644 8.526 9.319 1.00 35.94 184 SER A CA 1
ATOM 1478 C C . SER A 1 184 ? -6.393 8.067 7.856 1.00 35.94 184 SER A C 1
ATOM 1480 O O . SER A 1 184 ? -7.136 8.352 6.926 1.00 35.94 184 SER A O 1
ATOM 1482 N N . LYS A 1 185 ? -5.303 7.337 7.636 1.00 36.72 185 LYS A N 1
ATOM 1483 C CA . LYS A 1 185 ? -5.507 5.928 7.307 1.00 36.72 185 LYS A CA 1
ATOM 1484 C C . LYS A 1 185 ? -5.712 5.202 8.640 1.00 36.72 185 LYS A C 1
ATOM 1486 O O . LYS A 1 185 ? -5.053 4.254 9.008 1.00 36.72 185 LYS A O 1
ATOM 1491 N N . SER A 1 186 ? -6.627 5.702 9.458 1.00 39.44 186 SER A N 1
ATOM 1492 C CA . SER A 1 186 ? -7.243 4.850 10.424 1.00 39.44 186 SER A CA 1
ATOM 1493 C C . SER A 1 186 ? -7.996 3.910 9.507 1.00 39.44 186 SER A C 1
ATOM 1495 O O . SER A 1 186 ? -8.513 4.291 8.450 1.00 39.44 186 SER A O 1
ATOM 1497 N N . ILE A 1 187 ? -8.080 2.663 9.910 1.00 42.66 187 ILE A N 1
ATOM 1498 C CA . ILE A 1 187 ? -9.325 1.933 9.730 1.00 42.66 187 ILE A CA 1
ATOM 1499 C C . ILE A 1 187 ? -10.447 2.977 9.732 1.00 42.66 187 ILE A C 1
ATOM 1501 O O . ILE A 1 187 ? -10.497 3.737 10.699 1.00 42.66 187 ILE A O 1
ATOM 1505 N N . ASN A 1 188 ? -11.190 3.157 8.632 1.00 44.34 188 ASN A N 1
ATOM 1506 C CA . ASN A 1 188 ? -12.366 4.025 8.635 1.00 44.34 188 ASN A CA 1
ATOM 1507 C C . ASN A 1 188 ? -13.243 3.452 9.745 1.00 44.34 188 ASN A C 1
ATOM 1509 O O . ASN A 1 188 ? -13.981 2.511 9.499 1.00 44.34 188 ASN A O 1
ATOM 1513 N N . LEU A 1 189 ? -13.054 3.904 10.984 1.00 50.69 189 LEU A N 1
ATOM 1514 C CA . LEU A 1 189 ? -13.955 3.615 12.068 1.00 50.69 189 LEU A CA 1
ATOM 1515 C C . LEU A 1 189 ? -15.212 4.326 11.606 1.00 50.69 189 LEU A C 1
ATOM 1517 O O . LEU A 1 189 ? -15.135 5.537 11.357 1.00 50.69 189 LEU A O 1
ATOM 1521 N N . PRO A 1 190 ? -16.332 3.620 11.448 1.00 53.78 190 PRO A N 1
ATOM 1522 C CA . PRO A 1 190 ? -17.594 4.290 11.235 1.00 53.78 190 PRO A CA 1
ATOM 1523 C C . PRO A 1 190 ? -17.741 5.421 12.250 1.00 53.78 190 PRO A C 1
ATOM 1525 O O . PRO A 1 190 ? -17.402 5.278 13.429 1.00 53.78 190 PRO A O 1
ATOM 1528 N N . SER A 1 191 ? -18.186 6.581 11.768 1.00 55.47 191 SER A N 1
ATOM 1529 C CA . SER A 1 191 ? -18.455 7.738 12.624 1.00 55.47 191 SER A CA 1
ATOM 1530 C C . SER A 1 191 ? -19.543 7.434 13.652 1.00 55.47 191 SER A C 1
ATOM 1532 O O . SER A 1 191 ? -19.613 8.093 14.687 1.00 55.47 191 SER A O 1
ATOM 1534 N N . GLU A 1 192 ? -20.373 6.431 13.372 1.00 75.56 192 GLU A N 1
ATOM 1535 C CA . GLU A 1 192 ? -21.448 5.977 14.235 1.00 75.56 192 GLU A CA 1
ATOM 1536 C C . GLU A 1 192 ? -20.975 4.835 15.136 1.00 75.56 192 GLU A C 1
ATOM 1538 O O . GLU A 1 192 ? -20.465 3.806 14.693 1.00 75.56 192 GLU A O 1
ATOM 1543 N N . THR A 1 193 ? -21.137 5.042 16.438 1.00 88.94 193 THR A N 1
ATOM 1544 C CA . THR A 1 193 ? -20.994 3.988 17.438 1.00 88.94 193 THR A CA 1
ATOM 1545 C C . THR A 1 193 ? -22.183 3.039 17.309 1.00 88.94 193 THR A C 1
ATOM 1547 O O . THR A 1 193 ? -23.324 3.482 17.406 1.00 88.94 193 THR A O 1
ATOM 1550 N N . VAL A 1 194 ? -21.919 1.743 17.135 1.00 93.62 194 VAL A N 1
ATOM 1551 C CA . VAL A 1 194 ? -22.960 0.703 17.143 1.00 93.62 194 VAL A CA 1
ATOM 1552 C C . VAL A 1 194 ? -23.356 0.366 18.579 1.00 93.62 194 VAL A C 1
ATOM 1554 O O . VAL A 1 194 ? -24.537 0.368 18.909 1.00 93.62 194 VAL A O 1
ATOM 1557 N N . PHE A 1 195 ? -22.359 0.118 19.436 1.00 95.19 195 PHE A N 1
ATOM 1558 C CA . PHE A 1 195 ? -22.560 -0.087 20.871 1.00 95.19 195 PHE A CA 1
ATOM 1559 C C . PHE A 1 195 ? -21.571 0.751 21.673 1.00 95.19 195 PHE A C 1
ATOM 1561 O O . PHE A 1 195 ? -20.361 0.640 21.470 1.00 95.19 195 PHE A O 1
ATOM 1568 N N . ASP A 1 196 ? -22.065 1.571 22.593 1.00 95.75 196 ASP A N 1
ATOM 1569 C CA . ASP A 1 196 ? -21.234 2.254 23.584 1.00 95.75 196 ASP A CA 1
ATOM 1570 C C . ASP A 1 196 ? -20.881 1.337 24.772 1.00 95.75 196 ASP A C 1
ATOM 1572 O O . ASP A 1 196 ? -21.349 0.200 24.875 1.00 95.75 196 ASP A O 1
ATOM 1576 N N . ALA A 1 197 ? -20.043 1.821 25.692 1.00 94.06 197 ALA A N 1
ATOM 1577 C CA . ALA A 1 197 ? -19.627 1.058 26.869 1.00 94.06 197 ALA A CA 1
ATOM 1578 C C . ALA A 1 197 ? -20.811 0.589 27.736 1.00 94.06 197 ALA A C 1
ATOM 1580 O O . ALA A 1 197 ? -20.763 -0.506 28.299 1.00 94.06 197 ALA A O 1
ATOM 1581 N N . THR A 1 198 ? -21.880 1.383 27.846 1.00 94.12 198 THR A N 1
ATOM 1582 C CA . THR A 1 198 ? -23.068 1.037 28.637 1.00 94.12 198 THR A CA 1
ATOM 1583 C C . THR A 1 198 ? -23.861 -0.086 27.975 1.00 94.12 198 THR A C 1
ATOM 1585 O O . THR A 1 198 ? -24.313 -1.001 28.663 1.00 94.12 198 THR A O 1
ATOM 1588 N N . GLN A 1 199 ? -23.980 -0.072 26.649 1.00 94.75 199 GLN A N 1
ATOM 1589 C CA . GLN A 1 199 ? -24.581 -1.158 25.878 1.00 94.75 199 GLN A CA 1
ATOM 1590 C C . GLN A 1 199 ? -23.706 -2.417 25.925 1.00 94.75 199 GLN A C 1
ATOM 1592 O O . GLN A 1 199 ? -24.222 -3.507 26.159 1.00 94.75 199 GLN A O 1
ATOM 1597 N N . ILE A 1 200 ? -22.377 -2.289 25.821 1.00 96.44 200 ILE A N 1
ATOM 1598 C CA . ILE A 1 200 ? -21.437 -3.418 25.948 1.00 96.44 200 ILE A CA 1
ATOM 1599 C C . ILE A 1 200 ? -21.598 -4.137 27.299 1.00 96.44 200 ILE A C 1
ATOM 1601 O O . ILE A 1 200 ? -21.543 -5.366 27.350 1.00 96.44 200 ILE A O 1
ATOM 1605 N N . MET A 1 201 ? -21.853 -3.407 28.391 1.00 94.50 201 MET A N 1
ATOM 1606 C CA . MET A 1 201 ? -22.095 -3.983 29.725 1.00 94.50 201 MET A CA 1
ATOM 1607 C C . MET A 1 201 ? -23.356 -4.860 29.824 1.00 94.50 201 MET A C 1
ATOM 1609 O O . MET A 1 201 ? -23.501 -5.584 30.815 1.00 94.50 201 MET A O 1
ATOM 1613 N N . GLN A 1 202 ? -24.264 -4.787 28.845 1.00 91.81 202 GLN A N 1
ATOM 1614 C CA . GLN A 1 202 ? -25.442 -5.657 28.755 1.00 91.81 202 GLN A CA 1
ATOM 1615 C C . GLN A 1 202 ? -25.080 -7.033 28.180 1.00 91.81 202 GLN A C 1
ATOM 1617 O O . GLN A 1 202 ? -25.657 -8.035 28.590 1.00 91.81 202 GLN A O 1
ATOM 1622 N N . PHE A 1 203 ? -24.082 -7.088 27.293 1.00 92.94 203 PHE A N 1
ATOM 1623 C CA . PHE A 1 203 ? -23.523 -8.334 26.766 1.00 92.94 203 PHE A CA 1
ATOM 1624 C C . PHE A 1 203 ? -22.520 -8.936 27.756 1.00 92.94 203 PHE A C 1
ATOM 1626 O O . PHE A 1 203 ? -22.616 -10.091 28.161 1.00 92.94 203 PHE A O 1
ATOM 1633 N N . LEU A 1 204 ? -21.533 -8.140 28.171 1.00 94.81 204 LEU A N 1
ATOM 1634 C CA . LEU A 1 204 ? -20.404 -8.622 28.956 1.00 94.81 204 LEU A CA 1
ATOM 1635 C C . LEU A 1 204 ? -20.638 -8.450 30.465 1.00 94.81 204 LEU A C 1
ATOM 1637 O O . LEU A 1 204 ? -21.086 -7.391 30.912 1.00 94.81 204 LEU A O 1
ATOM 1641 N N . PRO A 1 205 ? -20.221 -9.423 31.299 1.00 92.12 205 PRO A N 1
ATOM 1642 C CA . PRO A 1 205 ? -20.252 -9.271 32.754 1.00 92.12 205 PRO A CA 1
ATOM 1643 C C . PRO A 1 205 ? -19.170 -8.311 33.284 1.00 92.12 205 PRO A C 1
ATOM 1645 O O . PRO A 1 205 ? -19.222 -7.910 34.444 1.00 92.12 205 PRO A O 1
ATOM 1648 N N . HIS A 1 206 ? -18.188 -7.937 32.458 1.00 95.12 206 HIS A N 1
ATOM 1649 C CA . HIS A 1 206 ? -17.058 -7.090 32.843 1.00 95.12 206 HIS A CA 1
ATOM 1650 C C . HIS A 1 206 ? -17.496 -5.680 33.261 1.00 95.12 206 HIS A C 1
ATOM 1652 O O . HIS A 1 206 ? -18.371 -5.070 32.644 1.00 95.12 206 HIS A O 1
ATOM 1658 N N . ARG A 1 207 ? -16.865 -5.141 34.307 1.00 95.19 207 ARG A N 1
ATOM 1659 C CA . ARG A 1 207 ? -17.064 -3.774 34.820 1.00 95.19 207 ARG A CA 1
ATOM 1660 C C . ARG A 1 207 ? -15.712 -3.124 35.073 1.00 95.19 207 ARG A C 1
ATOM 1662 O O . ARG A 1 207 ? -14.704 -3.826 35.125 1.00 95.19 207 ARG A O 1
ATOM 1669 N N . TYR A 1 208 ? -15.677 -1.801 35.229 1.00 91.56 208 TYR A N 1
ATOM 1670 C CA . TYR A 1 208 ? -14.455 -1.098 35.626 1.00 91.56 208 TYR A CA 1
ATOM 1671 C C . TYR A 1 208 ? -13.841 -1.749 36.885 1.00 91.56 208 TYR A C 1
ATOM 1673 O O . TYR A 1 208 ? -14.589 -2.068 37.812 1.00 91.56 208 TYR A O 1
ATOM 1681 N N . PRO A 1 209 ? -12.510 -1.952 36.939 1.00 92.44 209 PRO A N 1
ATOM 1682 C CA . PRO A 1 209 ? -11.494 -1.529 35.963 1.00 92.44 209 PRO A CA 1
ATOM 1683 C C . PRO A 1 209 ? -11.196 -2.537 34.835 1.00 92.44 209 PRO A C 1
ATOM 1685 O O . PRO A 1 209 ? -10.220 -2.365 34.115 1.00 92.44 209 PRO A O 1
ATOM 1688 N N . PHE A 1 210 ? -11.995 -3.595 34.679 1.00 95.56 210 PHE A N 1
ATOM 1689 C CA . PHE A 1 210 ? -11.702 -4.720 33.782 1.00 95.56 210 PHE A CA 1
ATOM 1690 C C . PHE A 1 210 ? -12.558 -4.779 32.507 1.00 95.56 210 PHE A C 1
ATOM 1692 O O . PHE A 1 210 ? -12.323 -5.628 31.653 1.00 95.56 210 PHE A O 1
ATOM 1699 N N . LEU A 1 211 ? -13.532 -3.881 32.331 1.00 96.81 211 LEU A N 1
ATOM 1700 C CA . LEU A 1 211 ? -14.127 -3.638 31.015 1.00 96.81 211 LEU A CA 1
ATOM 1701 C C . LEU A 1 211 ? -13.163 -2.763 30.208 1.00 96.81 211 LEU A C 1
ATOM 1703 O O . LEU A 1 211 ? -12.955 -1.603 30.552 1.00 96.81 211 LEU A O 1
ATOM 1707 N N . LEU A 1 212 ? -12.549 -3.336 29.175 1.00 97.88 212 LEU A N 1
ATOM 1708 C CA . LEU A 1 212 ? -11.451 -2.716 28.436 1.00 97.88 212 LEU A CA 1
ATOM 1709 C C . LEU A 1 212 ? -11.875 -2.107 27.096 1.00 97.88 212 LEU A C 1
ATOM 1711 O O . LEU A 1 212 ? -11.142 -1.267 26.580 1.00 97.88 212 LEU A O 1
ATOM 1715 N N . VAL A 1 213 ? -12.988 -2.561 26.516 1.00 97.88 213 VAL A N 1
ATOM 1716 C CA . VAL A 1 213 ? -13.509 -2.070 25.231 1.00 97.88 213 VAL A CA 1
ATOM 1717 C C . VAL A 1 213 ? -14.456 -0.902 25.486 1.00 97.88 213 VAL A C 1
ATOM 1719 O O . VAL A 1 213 ? -15.440 -1.053 26.206 1.00 97.88 213 VAL A O 1
ATOM 1722 N N . ASP A 1 214 ? -14.177 0.246 24.873 1.00 96.81 214 ASP A N 1
ATOM 1723 C CA . ASP A 1 214 ? -14.951 1.476 25.068 1.00 96.81 214 ASP A CA 1
ATOM 1724 C C . ASP A 1 214 ? -16.192 1.537 24.176 1.00 96.81 214 ASP A C 1
ATOM 1726 O O . ASP A 1 214 ? -17.213 2.104 24.561 1.00 96.81 214 ASP A O 1
ATOM 1730 N N . LYS A 1 215 ? -16.091 1.003 22.953 1.00 96.94 215 LYS A N 1
ATOM 1731 C CA . LYS A 1 215 ? -17.196 0.972 21.988 1.00 96.94 215 LYS A CA 1
ATOM 1732 C C . LYS A 1 215 ? -16.997 -0.062 20.885 1.00 96.94 215 LYS A C 1
ATOM 1734 O O . LYS A 1 215 ? -15.863 -0.404 20.548 1.00 96.94 215 LYS A O 1
ATOM 1739 N N . ILE A 1 216 ? -18.097 -0.491 20.276 1.00 98.00 216 ILE A N 1
ATOM 1740 C CA . ILE A 1 216 ? -18.144 -1.218 19.005 1.00 98.00 216 ILE A CA 1
ATOM 1741 C C . ILE A 1 216 ? -18.551 -0.244 17.903 1.00 98.00 216 ILE A C 1
ATOM 1743 O O . ILE A 1 216 ? -19.495 0.529 18.066 1.00 98.00 216 ILE A O 1
ATOM 1747 N N . VAL A 1 217 ? -17.833 -0.280 16.785 1.00 95.94 217 VAL A N 1
ATOM 1748 C CA . VAL A 1 217 ? -18.068 0.600 15.629 1.00 95.94 217 VAL A CA 1
ATOM 1749 C C . VAL A 1 217 ? -18.524 -0.164 14.388 1.00 95.94 217 VAL A C 1
ATOM 1751 O O . VAL A 1 217 ? -19.164 0.419 13.530 1.00 95.94 217 VAL A O 1
ATOM 1754 N N . GLU A 1 218 ? -18.251 -1.468 14.302 1.00 95.12 218 GLU A N 1
ATOM 1755 C CA . GLU A 1 218 ? -18.787 -2.353 13.259 1.00 95.12 218 GLU A CA 1
ATOM 1756 C C . GLU A 1 218 ? -19.160 -3.693 13.882 1.00 95.12 218 GLU A C 1
ATOM 1758 O O . GLU A 1 218 ? -18.414 -4.229 14.707 1.00 95.12 218 GLU A O 1
ATOM 1763 N N . ILE A 1 219 ? -20.290 -4.256 13.465 1.00 94.69 219 ILE A N 1
ATOM 1764 C CA . ILE A 1 219 ? -20.678 -5.622 13.805 1.00 94.69 219 ILE A CA 1
ATOM 1765 C C . ILE A 1 219 ? -21.520 -6.219 12.674 1.00 94.69 219 ILE A C 1
ATOM 1767 O O . ILE A 1 219 ? -22.278 -5.520 12.005 1.00 94.69 219 ILE A O 1
ATOM 1771 N N . SER A 1 220 ? -21.369 -7.518 12.452 1.00 93.38 220 SER A N 1
ATOM 1772 C CA . SER A 1 220 ? -22.201 -8.342 11.568 1.00 93.38 220 SER A CA 1
ATOM 1773 C C . SER A 1 220 ? -22.314 -9.742 12.165 1.00 93.38 220 SER A C 1
ATOM 1775 O O . SER A 1 220 ? -21.756 -9.989 13.227 1.00 93.38 220 SER A O 1
ATOM 1777 N N . ASP A 1 221 ? -22.897 -10.697 11.445 1.00 92.69 221 ASP A N 1
ATOM 1778 C CA . ASP A 1 221 ? -22.953 -12.089 11.907 1.00 92.69 221 ASP A CA 1
ATOM 1779 C C . ASP A 1 221 ? -21.596 -12.811 11.909 1.00 92.69 221 ASP A C 1
ATOM 1781 O O . ASP A 1 221 ? -21.473 -13.914 12.439 1.00 92.69 221 ASP A O 1
ATOM 1785 N N . GLN A 1 222 ? -20.563 -12.222 11.296 1.00 95.06 222 GLN A N 1
ATOM 1786 C CA . GLN A 1 222 ? -19.261 -12.874 11.111 1.00 95.06 222 GLN A CA 1
ATOM 1787 C C . GLN A 1 222 ? -18.070 -12.073 11.625 1.00 95.06 222 GLN A C 1
ATOM 1789 O O . GLN A 1 222 ? -16.983 -12.637 11.749 1.00 95.06 222 GLN A O 1
ATOM 1794 N N . HIS A 1 223 ? -18.226 -10.782 11.909 1.00 97.31 223 HIS A N 1
ATOM 1795 C CA . HIS A 1 223 ? -17.114 -9.939 12.339 1.00 97.31 223 HIS A CA 1
ATOM 1796 C C . HIS A 1 223 ? -17.553 -8.823 13.281 1.00 97.31 223 HIS A C 1
ATOM 1798 O O . HIS A 1 223 ? -18.723 -8.445 13.314 1.00 97.31 223 HIS A O 1
ATOM 1804 N N . VAL A 1 224 ? -16.578 -8.281 14.008 1.00 97.81 224 VAL A N 1
ATOM 1805 C CA . VAL A 1 224 ? -16.738 -7.149 14.919 1.00 97.81 224 VAL A CA 1
ATOM 1806 C C . VAL A 1 224 ? -15.491 -6.274 14.915 1.00 97.81 224 VAL A C 1
ATOM 1808 O O . VAL A 1 224 ? -14.362 -6.774 14.822 1.00 97.81 224 VAL A O 1
ATOM 1811 N N . VAL A 1 225 ? -15.703 -4.964 15.040 1.00 98.12 225 VAL A N 1
ATOM 1812 C CA . VAL A 1 225 ? -14.649 -3.977 15.262 1.00 98.12 225 VAL A CA 1
ATOM 1813 C C . VAL A 1 225 ? -14.936 -3.195 16.538 1.00 98.12 225 VAL A C 1
ATOM 1815 O O . VAL A 1 225 ? -15.891 -2.422 16.611 1.00 98.12 225 VAL A O 1
ATOM 1818 N N . GLY A 1 226 ? -14.092 -3.407 17.546 1.00 97.75 226 GLY A N 1
ATOM 1819 C CA . GLY A 1 226 ? -14.128 -2.711 18.829 1.00 97.75 226 GLY A CA 1
ATOM 1820 C C . GLY A 1 226 ? -12.991 -1.707 18.975 1.00 97.75 226 GLY A C 1
ATOM 1821 O O . GLY A 1 226 ? -11.955 -1.831 18.324 1.00 97.75 226 GLY A O 1
ATOM 1822 N N . ILE A 1 227 ? -13.173 -0.725 19.851 1.00 98.00 227 ILE A N 1
ATOM 1823 C CA . ILE A 1 227 ? -12.192 0.319 20.151 1.00 98.00 227 ILE A CA 1
ATOM 1824 C C . ILE A 1 227 ? -11.815 0.268 21.621 1.00 98.00 227 ILE A C 1
ATOM 1826 O O . ILE A 1 227 ? -12.687 0.206 22.485 1.00 98.00 227 ILE A O 1
ATOM 1830 N N . LYS A 1 228 ? -10.509 0.340 21.882 1.00 97.56 228 LYS A N 1
ATOM 1831 C CA . LYS A 1 228 ? -9.942 0.572 23.207 1.00 97.56 228 LYS A CA 1
ATOM 1832 C C . LYS A 1 228 ? -9.000 1.769 23.161 1.00 97.56 228 LYS A C 1
ATOM 1834 O O . LYS A 1 228 ? -8.021 1.764 22.422 1.00 97.56 228 LYS A O 1
ATOM 1839 N N . ASN A 1 229 ? -9.269 2.772 23.976 1.00 97.38 229 ASN A N 1
ATOM 1840 C CA . ASN A 1 229 ? -8.392 3.904 24.207 1.00 97.38 229 ASN A CA 1
ATOM 1841 C C . ASN A 1 229 ? -7.463 3.572 25.368 1.00 97.38 229 ASN A C 1
ATOM 1843 O O . ASN A 1 229 ? -7.895 3.093 26.417 1.00 97.38 229 ASN A O 1
ATOM 1847 N N . VAL A 1 230 ? -6.175 3.811 25.163 1.00 97.19 230 VAL A N 1
ATOM 1848 C CA . VAL A 1 230 ? -5.137 3.493 26.138 1.00 97.19 230 VAL A CA 1
ATOM 1849 C C . VAL A 1 230 ? -4.767 4.779 26.856 1.00 97.19 230 VAL A C 1
ATOM 1851 O O . VAL A 1 230 ? -4.234 5.710 26.256 1.00 97.19 230 VAL A O 1
ATOM 1854 N N . SER A 1 231 ? -5.076 4.857 28.146 1.00 95.50 231 SER A N 1
ATOM 1855 C CA . SER A 1 231 ? -4.878 6.070 28.944 1.00 95.50 231 SER A CA 1
ATOM 1856 C C . SER A 1 231 ? -3.761 5.868 29.954 1.00 95.50 231 SER A C 1
ATOM 1858 O O . SER A 1 231 ? -3.692 4.830 30.605 1.00 95.50 231 SER A O 1
ATOM 1860 N N . ILE A 1 232 ? -2.926 6.890 30.165 1.00 95.38 232 ILE A N 1
ATOM 1861 C CA . ILE A 1 232 ? -1.869 6.849 31.192 1.00 95.38 232 ILE A CA 1
ATOM 1862 C C . ILE A 1 232 ? -2.431 6.595 32.603 1.00 95.38 232 ILE A C 1
ATOM 1864 O O . ILE A 1 232 ? -1.718 6.100 33.470 1.00 95.38 232 ILE A O 1
ATOM 1868 N N . ASN A 1 233 ? -3.718 6.884 32.820 1.00 95.06 233 ASN A N 1
ATOM 1869 C CA . ASN A 1 233 ? -4.404 6.670 34.092 1.00 95.06 233 ASN A CA 1
ATOM 1870 C C . ASN A 1 233 ? -4.751 5.195 34.369 1.00 95.06 233 ASN A C 1
ATOM 1872 O O . ASN A 1 233 ? -5.234 4.885 35.458 1.00 95.06 233 ASN A O 1
ATOM 1876 N N . GLU A 1 234 ? -4.546 4.278 33.419 1.00 94.81 234 GLU A N 1
ATOM 1877 C CA . GLU A 1 234 ? -4.805 2.855 33.642 1.00 94.81 234 GLU A CA 1
ATOM 1878 C C . GLU A 1 234 ? -3.815 2.269 34.668 1.00 94.81 234 GLU A C 1
ATOM 1880 O O . GLU A 1 234 ? -2.594 2.361 34.525 1.00 94.81 234 GLU A O 1
ATOM 1885 N N . GLY A 1 235 ? -4.345 1.635 35.721 1.00 93.88 235 GLY A N 1
ATOM 1886 C CA . GLY A 1 235 ? -3.564 1.251 36.906 1.00 93.88 235 GLY A CA 1
ATOM 1887 C C . GLY A 1 235 ? -2.402 0.289 36.640 1.00 93.88 235 GLY A C 1
ATOM 1888 O O . GLY A 1 235 ? -1.419 0.289 37.379 1.00 93.88 235 GLY A O 1
ATOM 1889 N N . PHE A 1 236 ? -2.456 -0.492 35.558 1.00 95.00 236 PHE A N 1
ATOM 1890 C CA . PHE A 1 236 ? -1.377 -1.417 35.211 1.00 95.00 236 PHE A CA 1
ATOM 1891 C C . PHE A 1 236 ? -0.081 -0.710 34.782 1.00 95.00 236 PHE A C 1
ATOM 1893 O O . PHE A 1 236 ? 0.989 -1.308 34.895 1.00 95.00 236 PHE A O 1
ATOM 1900 N N . PHE A 1 237 ? -0.123 0.557 34.352 1.00 95.56 237 PHE A N 1
ATOM 1901 C CA . PHE A 1 237 ? 1.094 1.293 33.989 1.00 95.56 237 PHE A CA 1
ATOM 1902 C C . PHE A 1 237 ? 1.995 1.604 35.191 1.00 95.56 237 PHE A C 1
ATOM 1904 O O . PHE A 1 237 ? 3.198 1.779 35.012 1.00 95.56 237 PHE A O 1
ATOM 1911 N N . GLN A 1 238 ? 1.446 1.607 36.411 1.00 92.44 238 GLN A N 1
ATOM 1912 C CA . GLN A 1 238 ? 2.220 1.838 37.635 1.00 92.44 238 GLN A CA 1
ATOM 1913 C C . GLN A 1 238 ? 3.180 0.679 37.945 1.00 92.44 238 GLN A C 1
ATOM 1915 O O . GLN A 1 238 ? 4.253 0.902 38.501 1.00 92.44 238 GLN A O 1
ATOM 1920 N N . GLY A 1 239 ? 2.795 -0.553 37.586 1.00 90.62 239 GLY A N 1
ATOM 1921 C CA . GLY A 1 239 ? 3.504 -1.773 37.981 1.00 90.62 239 GLY A CA 1
ATOM 1922 C C . GLY A 1 239 ? 4.043 -2.629 36.836 1.00 90.62 239 GLY A C 1
ATOM 1923 O O . GLY A 1 239 ? 4.909 -3.458 37.090 1.00 90.62 239 GLY A O 1
ATOM 1924 N N . HIS A 1 240 ? 3.573 -2.460 35.594 1.00 95.00 240 HIS A N 1
ATOM 1925 C CA . HIS A 1 240 ? 4.043 -3.294 34.483 1.00 95.00 240 HIS A CA 1
ATOM 1926 C C . HIS A 1 240 ? 5.523 -3.031 34.170 1.00 95.00 240 HIS A C 1
ATOM 1928 O O . HIS A 1 240 ? 6.313 -3.967 34.207 1.00 95.00 240 HIS A O 1
ATOM 1934 N N . PHE A 1 241 ? 5.904 -1.764 33.943 1.00 94.81 241 PHE A N 1
ATOM 1935 C CA . PHE A 1 241 ? 7.300 -1.324 33.809 1.00 94.81 241 PHE A CA 1
ATOM 1936 C C . PHE A 1 241 ? 7.458 0.149 34.251 1.00 94.81 241 PHE A C 1
ATOM 1938 O O . PHE A 1 241 ? 7.183 1.059 33.460 1.00 94.81 241 PHE A O 1
ATOM 1945 N N . PRO A 1 242 ? 7.910 0.424 35.489 1.00 91.50 242 PRO A N 1
ATOM 1946 C CA . PRO A 1 242 ? 8.138 1.792 35.961 1.00 91.50 242 PRO A CA 1
ATOM 1947 C C . PRO A 1 242 ? 9.083 2.583 35.039 1.00 91.50 242 PRO A C 1
ATOM 1949 O O . PRO A 1 242 ? 10.155 2.103 34.678 1.00 91.50 242 PRO A O 1
ATOM 1952 N N . GLY A 1 243 ? 8.677 3.791 34.630 1.00 91.88 243 GLY A N 1
ATOM 1953 C CA . GLY A 1 243 ? 9.438 4.650 33.705 1.00 91.88 243 GLY A CA 1
ATOM 1954 C C . GLY A 1 243 ? 9.346 4.268 32.218 1.00 91.88 243 GLY A C 1
ATOM 1955 O O . GLY A 1 243 ? 9.877 4.987 31.376 1.00 91.88 243 GLY A O 1
ATOM 1956 N N . ASN A 1 244 ? 8.655 3.178 31.875 1.00 94.94 244 ASN A N 1
ATOM 1957 C CA . ASN A 1 244 ? 8.459 2.718 30.499 1.00 94.94 244 ASN A CA 1
ATOM 1958 C C . ASN A 1 244 ? 7.018 2.194 30.317 1.00 94.94 244 ASN A C 1
ATOM 1960 O O . ASN A 1 244 ? 6.800 0.982 30.295 1.00 94.94 244 ASN A O 1
ATOM 1964 N N . PRO A 1 245 ? 6.013 3.083 30.222 1.00 94.31 245 PRO A N 1
ATOM 1965 C CA . PRO A 1 245 ? 4.608 2.695 30.262 1.00 94.31 245 PRO A CA 1
ATOM 1966 C C . PRO A 1 245 ? 4.201 1.975 28.970 1.00 94.31 245 PRO A C 1
ATOM 1968 O O . PRO A 1 245 ? 3.871 2.594 27.963 1.00 94.31 245 PRO A O 1
ATOM 1971 N N . VAL A 1 246 ? 4.220 0.645 29.004 1.00 96.81 246 VAL A N 1
ATOM 1972 C CA . VAL A 1 246 ? 3.772 -0.235 27.913 1.00 96.81 246 VAL A CA 1
ATOM 1973 C C . VAL A 1 246 ? 2.537 -0.993 28.385 1.00 96.81 246 VAL A C 1
ATOM 1975 O O . VAL A 1 246 ? 2.512 -1.451 29.522 1.00 96.81 246 VAL A O 1
ATOM 1978 N N . MET A 1 247 ? 1.502 -1.130 27.557 1.00 97.69 247 MET A N 1
ATOM 1979 C CA . MET A 1 247 ? 0.336 -1.942 27.911 1.00 97.69 247 MET A CA 1
ATOM 1980 C C . MET A 1 247 ? 0.732 -3.432 27.915 1.00 97.69 247 MET A C 1
ATOM 1982 O O . MET A 1 247 ? 1.358 -3.893 26.956 1.00 97.69 247 MET A O 1
ATOM 1986 N N . PRO A 1 248 ? 0.390 -4.212 28.957 1.00 98.00 248 PRO A N 1
ATOM 1987 C CA . PRO A 1 248 ? 0.622 -5.653 28.964 1.00 98.00 248 PRO A CA 1
ATOM 1988 C C . PRO A 1 248 ? -0.052 -6.338 27.774 1.00 98.00 248 PRO A C 1
ATOM 1990 O O . PRO A 1 248 ? -1.259 -6.201 27.576 1.00 98.00 248 PRO A O 1
ATOM 1993 N N . GLY A 1 249 ? 0.704 -7.137 27.014 1.00 97.12 249 GLY A N 1
ATOM 1994 C CA . GLY A 1 249 ? 0.175 -7.823 25.829 1.00 97.12 249 GLY A CA 1
ATOM 1995 C C . GLY A 1 249 ? -1.028 -8.724 26.136 1.00 97.12 249 GLY A C 1
ATOM 1996 O O . GLY A 1 249 ? -1.962 -8.806 25.342 1.00 97.12 249 GLY A O 1
ATOM 1997 N N . VAL A 1 250 ? -1.063 -9.329 27.327 1.00 97.00 250 VAL A N 1
ATOM 1998 C CA . VAL A 1 250 ? -2.209 -10.119 27.809 1.00 97.00 250 VAL A CA 1
ATOM 1999 C C . VAL A 1 250 ? -3.495 -9.296 27.929 1.00 97.00 250 VAL A C 1
ATOM 2001 O O . VAL A 1 250 ? -4.566 -9.815 27.638 1.00 97.00 250 VAL A O 1
ATOM 2004 N N . LEU A 1 251 ? -3.409 -8.003 28.261 1.00 98.06 251 LEU A N 1
ATOM 2005 C CA . LEU A 1 251 ? -4.577 -7.119 28.306 1.00 98.06 251 LEU A CA 1
ATOM 2006 C C . LEU A 1 251 ? -5.036 -6.703 26.904 1.00 98.06 251 LEU A C 1
ATOM 2008 O O . LEU A 1 251 ? -6.214 -6.426 26.699 1.00 98.06 251 LEU A O 1
ATOM 2012 N N . THR A 1 252 ? -4.136 -6.680 25.916 1.00 98.25 252 THR A N 1
ATOM 2013 C CA . THR A 1 252 ? -4.532 -6.506 24.511 1.00 98.25 252 THR A CA 1
ATOM 2014 C C . THR A 1 252 ? -5.305 -7.729 24.012 1.00 98.25 252 THR A C 1
ATOM 2016 O O . THR A 1 252 ? -6.305 -7.574 23.315 1.00 98.25 252 THR A O 1
ATOM 2019 N N . ILE A 1 253 ? -4.884 -8.939 24.403 1.00 98.50 253 ILE A N 1
ATOM 2020 C CA . ILE A 1 253 ? -5.626 -10.176 24.115 1.00 98.50 253 ILE A CA 1
ATOM 2021 C C . ILE A 1 253 ? -6.982 -10.183 24.827 1.00 98.50 253 ILE A C 1
ATOM 2023 O O . ILE A 1 253 ? -7.981 -10.511 24.196 1.00 98.50 253 ILE A O 1
ATOM 2027 N N . GLU A 1 254 ? -7.041 -9.763 26.091 1.00 97.94 254 GLU A N 1
ATOM 2028 C CA . GLU A 1 254 ? -8.300 -9.619 26.835 1.00 97.94 254 GLU A CA 1
ATOM 2029 C C . GLU A 1 254 ? -9.257 -8.629 26.152 1.00 97.94 254 GLU 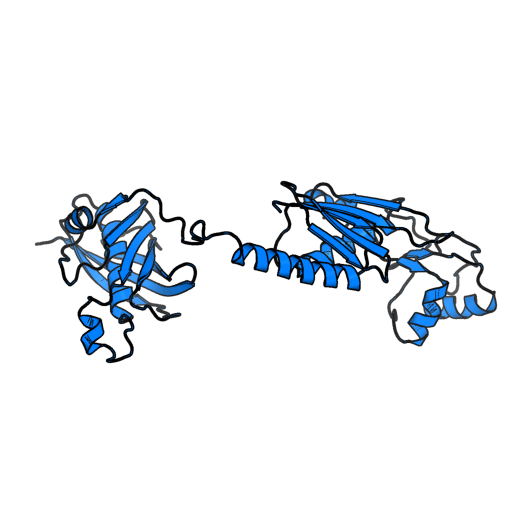A C 1
ATOM 2031 O O . GLU A 1 254 ? -10.431 -8.930 25.961 1.00 97.94 254 GLU A O 1
ATOM 2036 N N . ALA A 1 255 ? -8.766 -7.477 25.688 1.00 98.38 255 ALA A N 1
ATOM 2037 C CA . ALA A 1 255 ? -9.594 -6.522 24.952 1.00 98.38 255 ALA A CA 1
ATOM 2038 C C . ALA A 1 255 ? -10.141 -7.117 23.637 1.00 98.38 255 ALA A C 1
ATOM 2040 O O . ALA A 1 255 ? -11.320 -6.938 23.322 1.00 98.38 255 ALA A O 1
ATOM 2041 N N . LEU A 1 256 ? -9.320 -7.873 22.891 1.00 98.56 256 LEU A N 1
ATOM 2042 C CA . LEU A 1 256 ? -9.783 -8.632 21.719 1.00 98.56 256 LEU A CA 1
ATOM 2043 C C . LEU A 1 256 ? -10.863 -9.653 22.115 1.00 98.56 256 LEU A C 1
ATOM 2045 O O . LEU A 1 256 ? -11.877 -9.761 21.429 1.00 98.56 256 LEU A O 1
ATOM 2049 N N . ALA A 1 257 ? -10.676 -10.357 23.233 1.00 97.69 257 ALA A N 1
ATOM 2050 C CA . ALA A 1 257 ? -11.642 -11.312 23.769 1.00 97.69 257 ALA A CA 1
ATOM 2051 C C . ALA A 1 257 ? -12.993 -10.667 24.060 1.00 97.69 257 ALA A C 1
ATOM 2053 O O . ALA A 1 257 ? -14.024 -11.215 23.691 1.00 97.69 257 ALA A O 1
ATOM 2054 N N . GLN A 1 258 ? -12.988 -9.498 24.700 1.00 98.06 258 GLN A N 1
ATOM 2055 C CA . GLN A 1 258 ? -14.200 -8.765 25.050 1.00 98.06 258 GLN A CA 1
ATOM 2056 C C . GLN A 1 258 ? -14.951 -8.311 23.798 1.00 98.06 258 GLN A C 1
ATOM 2058 O O . GLN A 1 258 ? -16.153 -8.541 23.700 1.00 98.06 258 GLN A O 1
ATOM 2063 N N . ALA A 1 259 ? -14.248 -7.756 22.805 1.00 98.19 259 ALA A N 1
ATOM 2064 C CA . ALA A 1 259 ? -14.860 -7.400 21.525 1.00 98.19 259 ALA A CA 1
ATOM 2065 C C . ALA A 1 259 ? -15.445 -8.636 20.812 1.00 98.19 259 ALA A C 1
ATOM 2067 O O . ALA A 1 259 ? -16.587 -8.604 20.357 1.00 98.19 259 ALA A O 1
ATOM 2068 N N . GLY A 1 260 ? -14.705 -9.751 20.777 1.00 97.44 260 GLY A N 1
ATOM 2069 C CA . GLY A 1 260 ? -15.195 -11.028 20.249 1.00 97.44 260 GLY A CA 1
ATOM 2070 C C . GLY A 1 260 ? -16.390 -11.587 21.024 1.00 97.44 260 GLY A C 1
ATOM 2071 O O . GLY A 1 260 ? -17.329 -12.097 20.423 1.00 97.44 260 GLY A O 1
ATOM 2072 N N . GLY A 1 261 ? -16.397 -11.434 22.347 1.00 96.44 261 GLY A N 1
ATOM 2073 C CA . GLY A 1 261 ? -17.499 -11.818 23.222 1.00 96.44 261 GLY A CA 1
ATOM 2074 C C . GLY A 1 261 ? -18.780 -11.060 22.891 1.00 96.44 261 GLY A C 1
ATOM 2075 O O . GLY A 1 261 ? -19.830 -11.688 22.798 1.00 96.44 261 GLY A O 1
ATOM 2076 N N . VAL A 1 262 ? -18.697 -9.751 22.618 1.00 96.94 262 VAL A N 1
ATOM 2077 C CA . VAL A 1 262 ? -19.857 -8.975 22.140 1.00 96.94 262 VAL A CA 1
ATOM 2078 C C . VAL A 1 262 ? -20.416 -9.583 20.854 1.00 96.94 262 VAL A C 1
ATOM 2080 O O . VAL A 1 262 ? -21.624 -9.773 20.767 1.00 96.94 262 VAL A O 1
ATOM 2083 N N . LEU A 1 263 ? -19.563 -9.975 19.898 1.00 96.62 263 LEU A N 1
ATOM 2084 C CA . LEU A 1 263 ? -20.028 -10.665 18.692 1.00 96.62 263 LEU A CA 1
ATOM 2085 C C . LEU A 1 263 ? -20.711 -11.997 19.005 1.00 96.62 263 LEU A C 1
ATOM 2087 O O . LEU A 1 263 ? -21.843 -12.209 18.580 1.00 96.62 263 LEU A O 1
ATOM 2091 N N . CYS A 1 264 ? -20.036 -12.902 19.724 1.00 94.56 264 CYS A N 1
ATOM 2092 C CA . CYS A 1 264 ? -20.576 -14.242 19.956 1.00 94.56 264 CYS A CA 1
ATOM 2093 C C . CYS A 1 264 ? -21.905 -14.172 20.743 1.00 94.56 264 CYS A C 1
ATOM 2095 O O . CYS A 1 264 ? -22.801 -14.963 20.471 1.00 94.56 264 CYS A O 1
ATOM 2097 N N . LEU A 1 265 ? -22.049 -13.226 21.683 1.00 93.75 265 LEU A N 1
ATOM 2098 C CA . LEU A 1 265 ? -23.259 -13.045 22.496 1.00 93.75 265 LEU A CA 1
ATOM 2099 C C . LEU A 1 265 ? -24.386 -12.326 21.748 1.00 93.75 265 LEU A C 1
ATOM 2101 O O . LEU A 1 265 ? -25.543 -12.674 21.952 1.00 93.75 265 LEU A O 1
ATOM 2105 N N . ASN A 1 266 ? -24.071 -11.387 20.851 1.00 92.56 266 ASN A N 1
ATOM 2106 C CA . ASN A 1 266 ? -25.062 -10.739 19.982 1.00 92.56 266 ASN A CA 1
ATOM 2107 C C . ASN A 1 266 ? -25.775 -11.735 19.048 1.00 92.56 266 ASN A C 1
ATOM 2109 O O . ASN A 1 266 ? -26.859 -11.449 18.554 1.00 92.56 266 ASN A O 1
ATOM 2113 N N . LEU A 1 267 ? -25.176 -12.907 18.819 1.00 90.00 267 LEU A N 1
ATOM 2114 C CA . LEU A 1 267 ? -25.746 -13.994 18.018 1.00 90.00 267 LEU A CA 1
ATOM 2115 C C . LEU A 1 267 ? -26.566 -15.003 18.836 1.00 90.00 267 LEU A C 1
ATOM 2117 O O . LEU A 1 267 ? -27.048 -15.984 18.271 1.00 90.00 267 LEU A O 1
ATOM 2121 N N . MET A 1 268 ? -26.685 -14.817 20.152 1.00 87.75 268 MET A N 1
ATOM 2122 C CA . MET A 1 268 ? -27.467 -15.689 21.033 1.00 87.75 268 MET A CA 1
ATOM 2123 C C . MET A 1 268 ? -28.839 -15.077 21.331 1.00 87.75 268 MET A C 1
ATOM 2125 O O . MET A 1 268 ? -28.981 -13.859 21.384 1.00 87.75 268 MET A O 1
ATOM 2129 N N . ASP A 1 269 ? -29.826 -15.927 21.627 1.00 84.88 269 ASP A N 1
ATOM 2130 C CA . ASP A 1 269 ? -31.183 -15.483 21.998 1.00 84.88 269 ASP A CA 1
ATOM 2131 C C . ASP A 1 269 ? -31.223 -14.696 23.323 1.00 84.88 269 ASP A C 1
ATOM 2133 O O . ASP A 1 269 ? -32.092 -13.854 23.530 1.00 84.88 269 ASP A O 1
ATOM 2137 N N . ASP A 1 270 ? -30.277 -14.974 24.226 1.00 85.94 270 ASP A N 1
ATOM 2138 C CA . ASP A 1 270 ? -30.096 -14.269 25.498 1.00 85.94 270 ASP A CA 1
ATOM 2139 C C . ASP A 1 270 ? -28.628 -13.834 25.639 1.00 85.94 270 ASP A C 1
ATOM 2141 O O . ASP A 1 270 ? -27.812 -14.575 26.201 1.00 85.94 270 ASP A O 1
ATOM 2145 N N . PRO A 1 271 ? -28.255 -12.653 25.115 1.00 82.31 271 PRO A N 1
ATOM 2146 C CA . PRO A 1 271 ? -26.876 -12.176 25.139 1.00 82.31 271 PRO A CA 1
ATOM 2147 C C . PRO A 1 271 ? -26.284 -12.032 26.550 1.00 82.31 271 PRO A C 1
ATOM 2149 O O . PRO A 1 271 ? -25.074 -12.158 26.726 1.00 82.31 271 PRO A O 1
ATOM 2152 N N . GLY A 1 272 ? -27.120 -11.806 27.570 1.00 81.94 272 GLY A N 1
ATOM 2153 C CA . GLY A 1 272 ? -26.697 -11.678 28.967 1.00 81.94 272 GLY A CA 1
ATOM 2154 C C . GLY A 1 272 ? -26.623 -13.012 29.721 1.00 81.94 272 GLY A C 1
ATOM 2155 O O . GLY A 1 272 ? -26.071 -13.062 30.827 1.00 81.94 272 GLY A O 1
ATOM 2156 N N . GLY A 1 273 ? -27.144 -14.092 29.137 1.00 88.75 273 GLY A N 1
ATOM 2157 C CA . GLY A 1 273 ? -27.345 -15.392 29.778 1.00 88.75 273 GLY A CA 1
ATOM 2158 C C . GLY A 1 273 ? -26.150 -16.342 29.768 1.00 88.75 273 GLY A C 1
ATOM 2159 O O . GLY A 1 273 ? -26.282 -17.475 30.231 1.00 88.75 273 GLY A O 1
ATOM 2160 N N . TYR A 1 274 ? -24.984 -15.930 29.259 1.00 92.06 274 TYR A N 1
ATOM 2161 C CA . TYR A 1 274 ? -23.826 -16.818 29.090 1.00 92.06 274 TYR A CA 1
ATOM 2162 C C . TYR A 1 274 ? -22.552 -16.278 29.753 1.00 92.06 274 TYR A C 1
ATOM 2164 O O . TYR A 1 274 ? -22.274 -15.079 29.772 1.00 92.06 274 TYR A O 1
ATOM 2172 N N . TRP A 1 275 ? -21.747 -17.194 30.283 1.00 92.06 275 TRP A N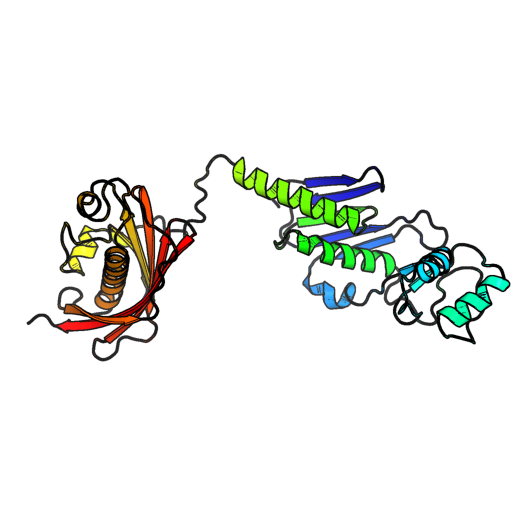 1
ATOM 2173 C CA . TRP A 1 275 ? -20.329 -17.007 30.561 1.00 92.06 275 TRP A CA 1
ATOM 2174 C C . TRP A 1 275 ? -19.518 -17.317 29.306 1.00 92.06 275 TRP A C 1
ATOM 2176 O O . TRP A 1 275 ? -19.824 -18.267 28.590 1.00 92.06 275 TRP A O 1
ATOM 2186 N N . THR A 1 276 ? -18.465 -16.540 29.056 1.00 93.00 276 THR A N 1
ATOM 2187 C CA . THR A 1 276 ? -17.533 -16.776 27.945 1.00 93.00 276 THR A CA 1
ATOM 2188 C C . THR A 1 276 ? -16.171 -17.130 28.524 1.00 93.00 276 THR A C 1
ATOM 2190 O O . THR A 1 276 ? -15.516 -16.275 29.113 1.00 93.00 276 THR A O 1
ATOM 2193 N N . TYR A 1 277 ? -15.749 -18.386 28.381 1.00 93.81 277 TYR A N 1
ATOM 2194 C CA . TYR A 1 277 ? -14.467 -18.863 28.901 1.00 93.81 277 TYR A CA 1
ATOM 2195 C C . TYR A 1 277 ? -13.464 -19.074 27.776 1.00 93.81 277 TYR A C 1
ATOM 2197 O O . TYR A 1 277 ? -13.768 -19.745 26.789 1.00 93.81 277 TYR A O 1
ATOM 2205 N N . PHE A 1 278 ? -12.248 -18.557 27.936 1.00 93.50 278 PHE A N 1
ATOM 2206 C CA . PHE A 1 278 ? -11.144 -18.890 27.044 1.00 93.50 278 PHE A CA 1
ATOM 2207 C C . PHE A 1 278 ? -10.803 -20.378 27.134 1.00 93.50 278 PHE A C 1
ATOM 2209 O O . PHE A 1 278 ? -10.579 -20.910 28.217 1.00 93.50 278 PHE A O 1
ATOM 2216 N N . THR A 1 279 ? -10.722 -21.038 25.981 1.00 95.75 279 THR A N 1
ATOM 2217 C CA . THR A 1 279 ? -10.309 -22.448 25.884 1.00 95.75 279 THR A CA 1
ATOM 2218 C C . THR A 1 279 ? -8.984 -22.606 25.152 1.00 95.75 279 THR A C 1
ATOM 2220 O O . THR A 1 279 ? -8.228 -23.534 25.439 1.00 95.75 279 THR A O 1
ATOM 2223 N N . ARG A 1 280 ? -8.670 -21.702 24.215 1.00 97.31 280 ARG A N 1
ATOM 2224 C CA . ARG A 1 280 ? -7.387 -21.687 23.510 1.00 97.31 280 ARG A CA 1
ATOM 2225 C C . ARG A 1 280 ? -7.039 -20.292 23.016 1.00 97.31 280 ARG A C 1
ATOM 2227 O O . ARG A 1 280 ? -7.896 -19.556 22.537 1.00 97.31 280 ARG A O 1
ATOM 2234 N N . ILE A 1 281 ? -5.752 -19.985 23.074 1.00 97.88 281 ILE A N 1
ATOM 2235 C CA . ILE A 1 281 ? -5.140 -18.836 22.421 1.00 97.88 281 ILE A CA 1
ATOM 2236 C C . ILE A 1 281 ? -3.971 -19.405 21.613 1.00 97.88 281 ILE A C 1
ATOM 2238 O O . ILE A 1 281 ? -3.086 -20.038 22.186 1.00 97.88 281 ILE A O 1
ATOM 2242 N N . ASP A 1 282 ? -3.997 -19.247 20.294 1.00 97.44 282 ASP A N 1
ATOM 2243 C CA . ASP A 1 282 ? -3.025 -19.853 19.379 1.00 97.44 282 ASP A CA 1
ATOM 2244 C C . ASP A 1 282 ? -2.469 -18.814 18.393 1.00 97.44 282 ASP A C 1
ATOM 2246 O O . ASP A 1 282 ? -3.058 -17.752 18.178 1.00 97.44 282 ASP A O 1
ATOM 2250 N N . LYS A 1 283 ? -1.302 -19.105 17.808 1.00 97.25 283 LYS A N 1
ATOM 2251 C CA . LYS A 1 283 ? -0.611 -18.283 16.797 1.00 97.25 283 LYS A CA 1
ATOM 2252 C C . LYS A 1 283 ? -0.460 -16.800 17.170 1.00 97.25 283 LYS A C 1
ATOM 2254 O O . LYS A 1 283 ? -0.454 -15.940 16.289 1.00 97.25 283 LYS A O 1
ATOM 2259 N N . VAL A 1 284 ? -0.313 -16.498 18.461 1.00 98.25 284 VAL A N 1
ATOM 2260 C CA . VAL A 1 284 ? -0.164 -15.119 18.938 1.00 98.25 284 VAL A CA 1
ATOM 2261 C C . VAL A 1 284 ? 1.165 -14.540 18.478 1.00 98.25 284 VAL A C 1
ATOM 2263 O O . VAL A 1 284 ? 2.220 -15.139 18.692 1.00 98.25 284 VAL A O 1
ATOM 2266 N N . LYS A 1 285 ? 1.130 -13.339 17.903 1.00 98.12 285 LYS A N 1
ATOM 2267 C CA . LYS A 1 285 ? 2.325 -12.535 17.640 1.00 98.12 285 LYS A CA 1
ATOM 2268 C C . LYS A 1 285 ? 2.108 -11.102 18.096 1.00 98.12 285 LYS A C 1
ATOM 2270 O O . LYS A 1 285 ? 1.205 -10.426 17.606 1.00 98.12 285 LYS A O 1
ATOM 2275 N N . PHE A 1 286 ? 2.989 -10.632 18.973 1.00 97.81 286 PHE A N 1
ATOM 2276 C CA . PHE A 1 286 ? 3.101 -9.228 19.356 1.00 97.81 286 PHE A CA 1
ATOM 2277 C C . PHE A 1 286 ? 4.111 -8.554 18.425 1.00 97.81 286 PHE A C 1
ATOM 2279 O O . PHE A 1 286 ? 5.293 -8.891 18.428 1.00 97.81 286 PHE A O 1
ATOM 2286 N N . LYS A 1 287 ? 3.629 -7.650 17.577 1.00 96.00 287 LYS A N 1
ATOM 2287 C CA . LYS A 1 287 ? 4.396 -6.994 16.506 1.00 96.00 287 LYS A CA 1
ATOM 2288 C C . LYS A 1 287 ? 4.812 -5.567 16.850 1.00 96.00 287 LYS A C 1
ATOM 2290 O O . LYS A 1 287 ? 5.716 -5.033 16.217 1.00 96.00 287 LYS A O 1
ATOM 2295 N N . GLY A 1 288 ? 4.167 -4.957 17.841 1.00 94.31 288 GLY A N 1
ATOM 2296 C CA . GLY A 1 288 ? 4.445 -3.594 18.273 1.00 94.31 288 GLY A CA 1
ATOM 2297 C C . GLY A 1 288 ? 4.078 -3.376 19.735 1.00 94.31 288 GLY A C 1
ATOM 2298 O O . GLY A 1 288 ? 3.339 -4.162 20.327 1.00 94.31 288 GLY A O 1
ATOM 2299 N N . LYS A 1 289 ? 4.625 -2.305 20.313 1.00 95.88 289 LYS A N 1
ATOM 2300 C CA . LYS A 1 289 ? 4.236 -1.829 21.643 1.00 95.88 289 LYS A CA 1
ATOM 2301 C C . LYS A 1 289 ? 2.937 -1.038 21.532 1.00 95.88 289 LYS A C 1
ATOM 2303 O O . LYS A 1 289 ? 2.687 -0.414 20.506 1.00 95.88 289 LYS A O 1
ATOM 2308 N N . VAL A 1 290 ? 2.167 -1.052 22.610 1.00 97.56 290 VAL A N 1
ATOM 2309 C CA . VAL A 1 290 ? 0.993 -0.201 22.794 1.00 97.56 290 VAL A CA 1
ATOM 2310 C C . VAL A 1 290 ? 1.282 0.710 23.976 1.00 97.56 290 VAL A C 1
ATOM 2312 O O . VAL A 1 290 ? 1.690 0.226 25.038 1.00 97.56 290 VAL A O 1
ATOM 2315 N N . LEU A 1 291 ? 1.129 2.010 23.774 1.00 97.31 291 LEU A N 1
ATOM 2316 C CA . LEU A 1 291 ? 1.541 3.058 24.697 1.00 97.31 291 LEU A CA 1
ATOM 2317 C C . LEU A 1 291 ? 0.337 3.919 25.117 1.00 97.31 291 LEU A C 1
ATOM 2319 O O . LEU A 1 291 ? -0.673 3.969 24.413 1.00 97.31 291 LEU A O 1
ATOM 2323 N N . PRO A 1 292 ? 0.423 4.622 26.259 1.00 96.94 292 PRO A N 1
ATOM 2324 C CA . PRO A 1 292 ? -0.540 5.657 26.613 1.00 96.94 292 PRO A CA 1
ATOM 2325 C C . PRO A 1 292 ? -0.731 6.675 25.483 1.00 96.94 292 PRO A C 1
ATOM 2327 O O . PRO A 1 292 ? 0.243 7.179 24.927 1.00 96.94 292 PRO A O 1
ATOM 2330 N N . GLY A 1 293 ? -1.986 6.999 25.180 1.00 95.19 293 GLY A N 1
ATOM 2331 C CA . GLY A 1 293 ? -2.382 7.862 24.067 1.00 95.19 293 GLY A CA 1
ATOM 2332 C C . GLY A 1 293 ? -2.763 7.105 22.793 1.00 95.19 293 GLY A C 1
ATOM 2333 O O . GLY A 1 293 ? -3.382 7.700 21.913 1.00 95.19 293 GLY A O 1
ATOM 2334 N N . ASP A 1 294 ? -2.456 5.809 22.692 1.00 97.25 294 ASP A N 1
ATOM 2335 C CA . ASP A 1 294 ? -2.853 5.003 21.540 1.00 97.25 294 ASP A CA 1
ATOM 2336 C C . ASP A 1 294 ? -4.358 4.690 21.543 1.00 97.25 294 ASP A C 1
ATOM 2338 O O . ASP A 1 294 ? -4.982 4.444 22.580 1.00 97.25 294 ASP A O 1
ATOM 2342 N N . THR A 1 295 ? -4.928 4.600 20.342 1.00 97.62 295 THR A N 1
ATOM 2343 C CA . THR A 1 295 ? -6.236 3.982 20.107 1.00 97.62 295 THR A CA 1
ATOM 2344 C C . THR A 1 295 ? -6.019 2.617 19.469 1.00 97.62 295 THR A C 1
ATOM 2346 O O . THR A 1 295 ? -5.559 2.517 18.328 1.00 97.62 295 THR A O 1
ATOM 2349 N N . LEU A 1 296 ? -6.376 1.564 20.199 1.00 97.62 296 LEU A N 1
ATOM 2350 C CA . LEU A 1 296 ? -6.410 0.202 19.695 1.00 97.62 296 LEU A CA 1
ATOM 2351 C C . LEU A 1 296 ? -7.704 -0.051 18.930 1.00 97.62 296 LEU A C 1
ATOM 2353 O O . LEU A 1 296 ? -8.802 0.046 19.481 1.00 97.62 296 LEU A O 1
ATOM 2357 N N . VAL A 1 297 ? -7.555 -0.458 17.674 1.00 98.06 297 VAL A N 1
ATOM 2358 C CA . VAL A 1 297 ? -8.647 -0.968 16.849 1.00 98.06 297 VAL A CA 1
ATOM 2359 C C . VAL A 1 297 ? -8.591 -2.488 16.845 1.00 98.06 297 VAL A C 1
ATOM 2361 O O . VAL A 1 297 ? -7.627 -3.091 16.370 1.00 98.06 297 VAL A O 1
ATOM 2364 N N . LEU A 1 298 ? -9.629 -3.097 17.399 1.00 98.56 298 LEU A N 1
ATOM 2365 C CA . LEU A 1 298 ? -9.748 -4.519 17.681 1.00 98.56 298 LEU A CA 1
ATOM 2366 C C . LEU A 1 298 ? -10.627 -5.146 16.604 1.00 98.56 298 LEU A C 1
ATOM 2368 O O . LEU A 1 298 ? -11.828 -4.908 16.585 1.00 98.56 298 LEU A O 1
ATOM 2372 N N . ARG A 1 299 ? -10.047 -5.928 15.697 1.00 98.25 299 ARG A N 1
ATOM 2373 C CA . ARG A 1 299 ? -10.767 -6.582 14.600 1.00 98.25 299 ARG A CA 1
ATOM 2374 C C . ARG A 1 299 ? -10.812 -8.075 14.833 1.00 98.25 299 ARG A C 1
ATOM 2376 O O . ARG A 1 299 ? -9.760 -8.710 14.920 1.00 98.25 299 ARG A O 1
ATOM 2383 N N . LEU A 1 300 ? -12.012 -8.637 14.882 1.00 98.44 300 LEU A N 1
ATOM 2384 C CA . LEU A 1 300 ? -12.182 -10.078 14.961 1.00 98.44 300 LEU A CA 1
ATOM 2385 C C . LEU A 1 300 ? -13.183 -10.568 13.927 1.00 98.44 300 LEU A C 1
ATOM 2387 O O . LEU A 1 300 ? -14.167 -9.893 13.629 1.00 98.44 300 LEU A O 1
ATOM 2391 N N . LYS A 1 301 ? -12.935 -11.767 13.407 1.00 97.75 301 LYS A N 1
ATOM 2392 C CA . LYS A 1 301 ? -13.850 -12.480 12.514 1.00 97.75 301 LYS A CA 1
ATOM 2393 C C . LYS A 1 301 ? -13.951 -13.944 12.911 1.00 97.75 301 LYS A C 1
ATOM 2395 O O . LYS A 1 301 ? -12.949 -14.545 13.300 1.00 97.75 301 LYS A O 1
ATOM 2400 N N . LEU A 1 302 ? -15.144 -14.517 12.799 1.00 97.19 302 LEU A N 1
ATOM 2401 C CA . LEU A 1 302 ? -15.362 -15.948 12.978 1.00 97.19 302 LEU A CA 1
ATOM 2402 C C . LEU A 1 302 ? -14.580 -16.722 11.909 1.00 97.19 302 LEU A C 1
ATOM 2404 O O . LEU A 1 302 ? -14.632 -16.398 10.724 1.00 97.19 302 LEU A O 1
ATOM 2408 N N . ILE A 1 303 ? -13.850 -17.751 12.336 1.00 96.88 303 ILE A N 1
ATOM 2409 C CA . ILE A 1 303 ? -13.200 -18.709 11.428 1.00 96.88 303 ILE A CA 1
ATOM 2410 C C . ILE A 1 303 ? -14.229 -19.730 10.933 1.00 96.88 303 ILE A C 1
ATOM 2412 O O . ILE A 1 303 ? -14.168 -20.188 9.795 1.00 96.88 303 ILE A O 1
ATOM 2416 N N . GLU A 1 304 ? -15.186 -20.071 11.791 1.00 93.06 304 GLU A N 1
ATOM 2417 C CA . GLU A 1 304 ? -16.266 -21.011 11.524 1.00 93.06 304 GLU A CA 1
ATOM 2418 C C . GLU A 1 304 ? -17.528 -20.603 12.303 1.00 93.06 304 GLU A C 1
ATOM 2420 O O . GLU A 1 304 ? -17.418 -19.899 13.313 1.00 93.06 304 GLU A O 1
ATOM 2425 N N . PRO A 1 305 ? -18.730 -21.025 11.862 1.00 92.62 305 PRO A N 1
ATOM 2426 C CA . PRO A 1 305 ? -19.961 -20.772 12.603 1.00 92.62 305 PRO A CA 1
ATOM 2427 C C . PRO A 1 305 ? -19.903 -21.346 14.021 1.00 92.62 305 PRO A C 1
ATOM 2429 O O . PRO A 1 305 ? -19.372 -22.440 14.231 1.00 92.62 305 PRO A O 1
ATOM 2432 N N . ILE A 1 306 ? -20.518 -20.649 14.977 1.00 92.56 306 ILE A N 1
ATOM 2433 C CA . ILE A 1 306 ? -20.581 -21.094 16.373 1.00 92.56 306 ILE A CA 1
ATOM 2434 C C . ILE A 1 306 ? -21.342 -22.420 16.442 1.00 92.56 306 ILE A C 1
ATOM 2436 O O . ILE A 1 306 ? -22.492 -22.529 16.015 1.00 92.56 306 ILE A O 1
ATOM 2440 N N . ARG A 1 307 ? -20.701 -23.452 16.997 1.00 89.56 307 ARG A N 1
ATOM 2441 C CA . ARG A 1 307 ? -21.294 -24.785 17.166 1.00 89.56 307 ARG A CA 1
ATOM 2442 C C . ARG A 1 307 ? -21.069 -25.262 18.585 1.00 89.56 307 ARG A C 1
ATOM 2444 O O . ARG A 1 307 ? -19.948 -25.221 19.081 1.00 89.56 307 ARG A O 1
ATOM 2451 N N . ARG A 1 308 ? -22.134 -25.743 19.236 1.00 90.19 308 ARG A N 1
ATOM 2452 C CA . ARG A 1 308 ? -22.088 -26.243 20.627 1.00 90.19 308 ARG A CA 1
ATOM 2453 C C . ARG A 1 308 ? -21.466 -25.226 21.604 1.00 90.19 308 ARG A C 1
ATOM 2455 O O . ARG A 1 308 ? -20.738 -25.605 22.514 1.00 90.19 308 ARG A O 1
ATOM 2462 N N . GLY A 1 309 ? -21.712 -23.935 21.370 1.00 90.44 309 GLY A N 1
ATOM 2463 C CA . GLY A 1 309 ? -21.160 -22.837 22.168 1.00 90.44 309 GLY A CA 1
ATOM 2464 C C . GLY A 1 309 ? -19.671 -22.550 21.942 1.00 90.44 309 GLY A C 1
ATOM 2465 O O . GLY A 1 309 ? -19.130 -21.692 22.625 1.00 90.44 309 GLY A O 1
ATOM 2466 N N . ILE A 1 310 ? -18.990 -23.225 21.011 1.00 95.38 310 ILE A N 1
ATOM 2467 C CA . ILE A 1 310 ? -17.577 -22.960 20.710 1.00 95.38 310 ILE A CA 1
ATOM 2468 C C . ILE A 1 310 ? -17.489 -21.826 19.687 1.00 95.38 310 ILE A C 1
ATOM 2470 O O . ILE A 1 310 ? -18.018 -21.942 18.581 1.00 95.38 310 ILE A O 1
ATOM 2474 N N . CYS A 1 311 ? -16.808 -20.744 20.062 1.00 95.81 311 CYS A N 1
ATOM 2475 C CA . CYS A 1 311 ? -16.539 -19.579 19.224 1.00 95.81 311 CYS A CA 1
ATOM 2476 C C . CYS A 1 311 ? -15.045 -19.572 18.874 1.00 95.81 311 CYS A C 1
ATOM 2478 O O . CYS A 1 311 ? -14.205 -19.552 19.775 1.00 95.81 311 CYS A O 1
ATOM 2480 N N . ARG A 1 312 ? -14.700 -19.612 17.580 1.00 97.81 312 ARG A N 1
ATOM 2481 C CA . ARG A 1 312 ? -13.311 -19.562 17.101 1.00 97.81 312 ARG A CA 1
ATOM 2482 C C . ARG A 1 312 ? -13.124 -18.380 16.160 1.00 97.81 312 ARG A C 1
ATOM 2484 O O . ARG A 1 312 ? -13.852 -18.251 15.178 1.00 97.81 312 ARG A O 1
ATOM 2491 N N . MET A 1 313 ? -12.139 -17.535 16.448 1.00 98.12 313 MET A N 1
ATOM 2492 C CA . MET A 1 313 ? -11.964 -16.247 15.783 1.00 98.12 313 MET A CA 1
ATOM 2493 C C . MET A 1 313 ? -10.519 -15.998 15.364 1.00 98.12 313 MET A C 1
ATOM 2495 O O . MET A 1 313 ? -9.591 -16.294 16.113 1.00 98.12 313 MET A O 1
ATOM 2499 N N . GLU A 1 314 ? -10.335 -15.386 14.196 1.00 98.50 314 GLU A N 1
ATOM 2500 C CA . GLU A 1 314 ? -9.091 -14.690 13.869 1.00 98.50 314 GLU A CA 1
ATOM 2501 C C . GLU A 1 314 ? -9.186 -13.282 14.459 1.00 98.50 314 GLU A C 1
ATOM 2503 O O . GLU A 1 314 ? -10.165 -12.574 14.216 1.00 98.50 314 GLU A O 1
ATOM 2508 N N . ALA A 1 315 ? -8.177 -12.886 15.230 1.00 98.44 315 ALA A N 1
ATOM 2509 C CA . ALA A 1 315 ? -8.145 -11.639 15.975 1.00 98.44 315 ALA A CA 1
ATOM 2510 C C . ALA A 1 315 ? -6.908 -10.818 15.601 1.00 98.44 315 ALA A C 1
ATOM 2512 O O . ALA A 1 315 ? -5.793 -11.335 15.513 1.00 98.44 315 ALA A O 1
ATOM 2513 N N . GLN A 1 316 ? -7.098 -9.522 15.379 1.00 98.56 316 GLN A N 1
ATOM 2514 C CA . GLN A 1 316 ? -6.041 -8.589 15.010 1.00 98.56 316 GLN A CA 1
ATOM 2515 C C . GLN A 1 316 ? -6.251 -7.264 15.744 1.00 98.56 316 GLN A C 1
ATOM 2517 O O . GLN A 1 316 ? -7.363 -6.743 15.770 1.00 98.56 316 GLN A O 1
ATOM 2522 N N . ALA A 1 317 ? -5.187 -6.698 16.312 1.00 98.38 317 ALA A N 1
ATOM 2523 C CA . ALA A 1 317 ? -5.217 -5.365 16.909 1.00 98.38 317 ALA A CA 1
ATOM 2524 C C . ALA A 1 317 ? -4.282 -4.417 16.156 1.00 98.38 317 ALA A C 1
ATOM 2526 O O . ALA A 1 317 ? -3.174 -4.803 15.763 1.00 98.38 317 ALA A O 1
ATOM 2527 N N . TYR A 1 318 ? -4.725 -3.176 15.986 1.00 97.75 318 TYR A N 1
ATOM 2528 C CA . TYR A 1 318 ? -4.008 -2.129 15.267 1.00 97.75 318 TYR A CA 1
ATOM 2529 C C . TYR A 1 318 ? -3.887 -0.874 16.124 1.00 97.75 318 TYR A C 1
ATOM 2531 O O . TYR A 1 318 ? -4.853 -0.487 16.774 1.00 97.75 318 TYR A O 1
ATOM 2539 N N . VAL A 1 319 ? -2.728 -0.223 16.075 1.00 94.75 319 VAL A N 1
ATOM 2540 C CA . VAL A 1 319 ? -2.566 1.177 16.484 1.00 94.75 319 VAL A CA 1
ATOM 2541 C C . VAL A 1 319 ? -2.354 1.965 15.203 1.00 94.75 319 VAL A C 1
ATOM 2543 O O . VAL A 1 319 ? -1.407 1.695 14.461 1.00 94.75 319 VAL A O 1
ATOM 2546 N N . GLN A 1 320 ? -3.259 2.901 14.912 1.00 86.06 320 GLN A N 1
ATOM 2547 C CA . GLN A 1 320 ? -3.322 3.558 13.601 1.00 86.06 320 GLN A CA 1
ATOM 2548 C C . GLN A 1 320 ? -3.425 2.502 12.472 1.00 86.06 320 GLN A C 1
ATOM 2550 O O . GLN A 1 320 ? -4.371 1.715 12.453 1.00 86.06 320 GLN A O 1
ATOM 2555 N N . ASP A 1 321 ? -2.447 2.454 11.565 1.00 80.81 321 ASP A N 1
ATOM 2556 C CA . ASP A 1 321 ? -2.323 1.463 10.484 1.00 80.81 321 ASP A CA 1
ATOM 2557 C C . ASP A 1 321 ? -1.475 0.238 10.847 1.00 80.81 321 ASP A C 1
ATOM 2559 O O . ASP A 1 321 ? -1.410 -0.741 10.096 1.00 80.81 321 ASP A O 1
ATOM 2563 N N . GLN A 1 322 ? -0.752 0.292 11.962 1.00 90.00 322 GLN A N 1
ATOM 2564 C CA . GLN A 1 322 ? 0.242 -0.718 12.285 1.00 90.00 322 GLN A CA 1
ATOM 2565 C C . GLN A 1 322 ? -0.414 -1.852 13.057 1.00 90.00 322 GLN A C 1
ATOM 2567 O O . GLN A 1 322 ? -0.950 -1.665 14.149 1.00 90.00 322 GLN A O 1
ATOM 2572 N N . LYS A 1 323 ? -0.356 -3.058 12.487 1.00 96.75 323 LYS A N 1
ATOM 2573 C CA . LYS A 1 323 ? -0.788 -4.269 13.183 1.00 96.75 323 LYS A CA 1
ATOM 2574 C C . LYS A 1 323 ? 0.156 -4.519 14.357 1.00 96.75 323 LYS A C 1
ATOM 2576 O O . LYS A 1 323 ? 1.318 -4.856 14.139 1.00 96.75 323 LYS A O 1
ATOM 2581 N N . VAL A 1 324 ? -0.354 -4.396 15.578 1.00 97.94 324 VAL A N 1
ATOM 2582 C CA . VAL A 1 324 ? 0.414 -4.597 16.815 1.00 97.94 324 VAL A CA 1
ATOM 2583 C C . VAL A 1 324 ? 0.233 -5.998 17.392 1.00 97.94 324 VAL A C 1
ATOM 2585 O O . VAL A 1 324 ? 1.154 -6.500 18.032 1.00 97.94 324 VAL A O 1
ATOM 2588 N N . VAL A 1 325 ? -0.899 -6.663 17.125 1.00 98.38 325 VAL A N 1
ATOM 2589 C CA . VAL A 1 325 ? -1.167 -8.049 17.554 1.00 98.38 325 VAL A CA 1
ATOM 2590 C C . VAL A 1 325 ? -1.910 -8.826 16.464 1.00 98.38 325 VAL A C 1
ATOM 2592 O O . VAL A 1 325 ? -2.784 -8.280 15.791 1.00 98.38 325 VAL A O 1
ATOM 2595 N N . GLU A 1 326 ? -1.588 -10.110 16.308 1.00 98.19 326 GLU A N 1
ATOM 2596 C CA . GLU A 1 326 ? -2.443 -11.111 15.649 1.00 98.19 326 GLU A CA 1
ATOM 2597 C C . GLU A 1 326 ? -2.521 -12.387 16.485 1.00 98.19 326 GLU A C 1
ATOM 2599 O O . GLU A 1 326 ? -1.541 -12.737 17.141 1.00 98.19 326 GLU A O 1
ATOM 2604 N N . ALA A 1 327 ? -3.674 -13.055 16.473 1.00 98.38 327 ALA A N 1
ATOM 2605 C CA . ALA A 1 327 ? -3.924 -14.299 17.195 1.00 98.38 327 ALA A CA 1
ATOM 2606 C C . ALA A 1 327 ? -5.106 -15.080 16.593 1.00 98.38 327 ALA A C 1
ATOM 2608 O O . ALA A 1 327 ? -5.957 -14.515 15.905 1.00 98.38 327 ALA A O 1
ATOM 2609 N N . GLU A 1 328 ? -5.197 -16.368 16.914 1.00 98.38 328 GLU A N 1
ATOM 2610 C CA . GLU A 1 328 ? -6.432 -17.148 16.830 1.00 98.38 328 GLU A CA 1
ATOM 2611 C C . GLU A 1 328 ? -6.961 -17.388 18.251 1.00 98.38 328 GLU A C 1
ATOM 2613 O O . GLU A 1 328 ? -6.259 -17.933 19.104 1.00 98.38 328 GLU A O 1
ATOM 2618 N N . LEU A 1 329 ? -8.198 -16.970 18.515 1.00 98.25 329 LEU A N 1
ATOM 2619 C CA . LEU A 1 329 ? -8.843 -17.074 19.823 1.00 98.25 329 LEU A CA 1
ATOM 2620 C C . LEU A 1 329 ? -9.952 -18.123 19.776 1.00 98.25 329 LEU A C 1
ATOM 2622 O O . LEU A 1 329 ? -10.728 -18.167 18.821 1.00 98.25 329 LEU A O 1
ATOM 2626 N N . MET A 1 330 ? -10.052 -18.949 20.814 1.00 97.81 330 MET A N 1
ATOM 2627 C CA . MET A 1 330 ? -11.157 -19.881 21.004 1.00 97.81 330 MET A CA 1
ATOM 2628 C C . MET A 1 330 ? -11.758 -19.710 22.394 1.00 97.81 330 MET A C 1
ATOM 2630 O O . MET A 1 330 ? -11.051 -19.756 23.407 1.00 97.81 330 MET A O 1
ATOM 2634 N N . ALA A 1 331 ? -13.076 -19.567 22.435 1.00 96.75 331 ALA A N 1
ATOM 2635 C CA . ALA A 1 331 ? -13.849 -19.460 23.658 1.00 96.75 331 ALA A CA 1
ATOM 2636 C C . ALA A 1 331 ? -15.039 -20.423 23.649 1.00 96.75 331 ALA A C 1
ATOM 2638 O O . ALA A 1 331 ? -15.496 -20.860 22.592 1.00 96.75 331 ALA A O 1
ATOM 2639 N N . GLN A 1 332 ? -15.535 -20.747 24.838 1.00 96.19 332 GLN A N 1
ATOM 2640 C CA . GLN A 1 332 ? -16.743 -21.531 25.041 1.00 96.19 332 GLN A CA 1
ATOM 2641 C C . GLN A 1 332 ? -17.791 -20.694 25.776 1.00 96.19 332 GLN A C 1
ATOM 2643 O O . GLN A 1 332 ? -17.523 -20.147 26.846 1.00 96.19 332 GLN A O 1
ATOM 2648 N N . LEU A 1 333 ? -18.985 -20.628 25.194 1.00 94.38 333 LEU A N 1
ATOM 2649 C CA . LEU A 1 333 ? -20.183 -20.058 25.791 1.00 94.38 333 LEU A CA 1
ATOM 2650 C C . LEU A 1 333 ? -20.852 -21.108 26.683 1.00 94.38 333 LEU A C 1
ATOM 2652 O O . LEU A 1 333 ? -21.187 -22.203 26.226 1.00 94.38 333 LEU A O 1
ATOM 2656 N N . VAL A 1 334 ? -21.062 -20.766 27.950 1.00 93.88 334 VAL A N 1
ATOM 2657 C CA . VAL A 1 334 ? -21.685 -21.629 28.961 1.00 93.88 334 VAL A CA 1
ATOM 2658 C C . VAL A 1 334 ? -22.858 -20.878 29.572 1.00 93.88 334 VAL A C 1
ATOM 2660 O O . VAL A 1 334 ? -22.672 -19.763 30.044 1.00 93.88 334 VAL A O 1
ATOM 2663 N N . LYS A 1 335 ? -24.065 -21.454 29.570 1.00 91.25 335 LYS A N 1
ATOM 2664 C CA . LYS A 1 335 ? -25.230 -20.800 30.191 1.00 91.25 335 LYS A CA 1
ATOM 2665 C C . LYS A 1 335 ? -24.965 -20.519 31.670 1.00 91.25 335 LYS A C 1
ATOM 2667 O O . LYS A 1 335 ? -24.412 -21.365 32.373 1.00 91.25 335 LYS A O 1
ATOM 2672 N N . LYS A 1 336 ? -25.368 -19.337 32.127 1.00 89.69 336 LYS A N 1
ATOM 2673 C CA . LYS A 1 336 ? -25.399 -18.992 33.547 1.00 89.69 336 LYS A CA 1
ATOM 2674 C C . LYS A 1 336 ? -26.411 -19.912 34.234 1.00 89.69 336 LYS A C 1
ATOM 2676 O O . LYS A 1 336 ? -27.497 -20.136 33.703 1.00 89.69 336 LYS A O 1
ATOM 2681 N N . SER A 1 337 ? -25.990 -20.499 35.350 1.00 78.56 337 SER A N 1
ATOM 2682 C CA . SER A 1 337 ? -26.815 -21.351 36.213 1.00 78.56 337 SER A CA 1
ATOM 2683 C C . SER A 1 337 ? -27.864 -20.551 36.960 1.00 78.56 337 SER A C 1
ATOM 2685 O O . SER A 1 337 ? -27.478 -19.453 37.430 1.00 78.56 337 SER A O 1
#

Foldseek 3Di:
DDAKDWDADPVQRKIKIWAAAQAEKEKEWADPVFPQDHIDIDIDPHPVCCVPQQVVQAAEDEPVCVVVCVVVVHCQVDELVRYKYWYRAQDDPVVVVVVCVSRVPVPQDGDGGYTSHPDDGPDPRSNNSNLRVLLVVLLCLLVDDDRTYMYMYNDDNVRSVVVSVVVSVVVVVCVVPPDPPPPPCFPPQAPDFPFAPVRLVQLDVDDPPLQFFGTWRDADLWKTKTKGAAAPPNPVQVPVDPPDRWPPVVSVVSNLVSRLSQNLLVPDPRSNFWDKAWDDKFPKDFPDTDGHGWMKIKMWGFPDHQDQQKTWIWIWIDGRNDTRITIITIIGIDGDD

pLDDT: mean 89.44, std 12.32, range [33.88, 98.56]